Protein AF-A0A3C1UF23-F1 (afdb_monomer_lite)

Foldseek 3Di:
DDWAKWWQDPVRDIDDRDDLVVCQVVFDQQIFMDIPPDPGTDRLVVPPSNVVSYDPDDDDPDPDPPPPVVPVVVVVVVVVVVVVVVVVVVVVVVVVVVVVPPPPPPPPPPDPDDDDDDDDQDDADWDWDWDADPNWIKTKIWGAHSQFWIWIKIAGVVVRAIWIKTWGQDPQQKTKIFTARPPPRDTPDIDIDGPDD

pLDDT: mean 70.77, std 16.02, range [33.28, 90.56]

Sequence (197 aa):
MEEGFYYVDAAGKRQGPFGINQLRGLISPNTLVWTKGMTGWVPAGQIPALAQIFPVATPAPSAVPQKKGANVGLIVALVLAVVVALAAVGYIVYSNHKKQQEPIQETYTESTEEQPVQEDKGYTGQHHLLGNISQYPIAMDIYVDADGNISGQYTYTKHGYSMDIDGTYSSDGHIFIQEREPRQGLVTGVFEGDREG

Secondary structure (DSSP, 8-state):
----EEEE-TTS-EEEEE-HHHHTTT--TTSEEEETT-SS-EEGGG-GGGGGGS------S----------HHHHHHHHHHHHHHHHHHHHHHHHHHHHH------------------------EEEEEEEEETTEEEEEEEEE-TT-EEEEEEEETTTTEEEEEEEEE-TTSEEEEEEE-TTT--EEEEEEEE---

Structure (mmCIF, N/CA/C/O backbone):
data_AF-A0A3C1UF23-F1
#
_entry.id   AF-A0A3C1UF23-F1
#
loop_
_atom_site.group_PDB
_atom_site.id
_atom_site.type_symbol
_atom_site.label_atom_id
_atom_site.label_alt_id
_atom_site.label_comp_id
_atom_site.label_asym_id
_atom_site.label_entity_id
_atom_site.label_seq_id
_atom_site.pdbx_PDB_ins_code
_atom_site.Cartn_x
_atom_site.Cartn_y
_atom_site.Cartn_z
_atom_site.occupancy
_atom_site.B_iso_or_equiv
_atom_site.auth_seq_id
_atom_site.auth_comp_id
_atom_site.auth_asym_id
_atom_site.auth_atom_id
_atom_site.pdbx_PDB_model_num
ATOM 1 N N . MET A 1 1 ? -12.593 12.195 35.059 1.00 45.16 1 MET A N 1
ATOM 2 C CA . MET A 1 1 ? -12.434 11.882 33.624 1.00 45.16 1 MET A CA 1
ATOM 3 C C . MET A 1 1 ? -13.822 11.546 33.125 1.00 45.16 1 MET A C 1
ATOM 5 O O . MET A 1 1 ? -14.402 10.610 33.656 1.00 45.16 1 MET A O 1
ATOM 9 N N . GLU A 1 2 ? -14.410 12.358 32.252 1.00 54.66 2 GLU A N 1
ATOM 10 C CA . GLU A 1 2 ? -15.764 12.094 31.752 1.00 54.66 2 GLU A CA 1
ATOM 11 C C . GLU A 1 2 ? -15.721 10.900 30.789 1.00 54.66 2 GLU A C 1
ATOM 13 O O . GLU A 1 2 ? -15.051 10.943 29.757 1.00 54.66 2 GLU A O 1
ATOM 18 N N . GLU A 1 3 ? -16.375 9.798 31.155 1.00 70.31 3 GLU A N 1
ATOM 19 C CA . GLU A 1 3 ? -16.537 8.637 30.281 1.00 70.31 3 GLU A CA 1
ATOM 20 C C . GLU A 1 3 ? -17.671 8.930 29.292 1.00 70.31 3 GLU A C 1
ATOM 22 O O . GLU A 1 3 ? -18.842 8.967 29.664 1.00 70.31 3 GLU A O 1
ATOM 27 N N . GLY A 1 4 ? -17.320 9.210 28.036 1.00 85.25 4 GLY A N 1
ATOM 28 C CA . GLY A 1 4 ? -18.293 9.511 26.989 1.00 85.25 4 GLY A CA 1
ATOM 29 C C . GLY A 1 4 ? -18.605 8.317 26.088 1.00 85.25 4 GLY A C 1
ATOM 30 O O . GLY A 1 4 ? -17.817 7.383 25.934 1.00 85.25 4 GLY A O 1
ATOM 31 N N . PHE A 1 5 ? -19.777 8.379 25.470 1.00 86.81 5 PHE A N 1
ATOM 32 C CA . PHE A 1 5 ? -20.304 7.377 24.557 1.00 86.81 5 PHE A CA 1
ATOM 33 C C . PHE A 1 5 ? -19.888 7.674 23.116 1.00 86.81 5 PHE A C 1
ATOM 35 O O . PHE A 1 5 ? -19.879 8.820 22.670 1.00 86.81 5 PHE A O 1
ATOM 42 N N . TYR A 1 6 ? -19.602 6.622 22.366 1.00 90.19 6 TYR A N 1
ATOM 43 C CA . TYR A 1 6 ? -19.385 6.665 20.930 1.00 90.19 6 TYR A CA 1
ATOM 44 C C . TYR A 1 6 ? -20.585 6.046 20.228 1.00 90.19 6 TYR A C 1
ATOM 46 O O . TYR A 1 6 ? -21.136 5.073 20.732 1.00 90.19 6 TY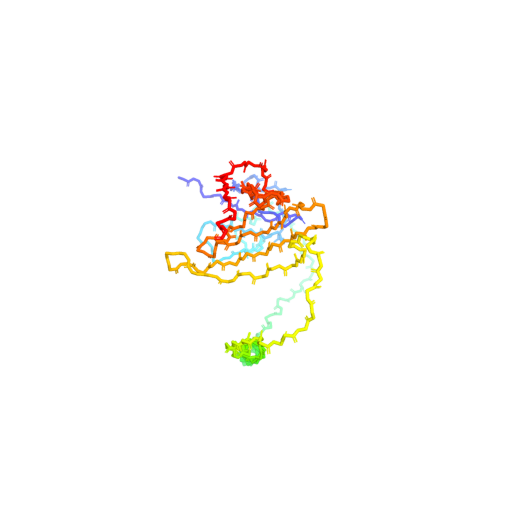R A O 1
ATOM 54 N N . TYR A 1 7 ? -20.961 6.547 19.057 1.00 90.56 7 TYR A N 1
ATOM 55 C CA . TYR A 1 7 ? -22.007 5.952 18.226 1.00 90.56 7 TYR A CA 1
ATOM 56 C C . TYR A 1 7 ? -21.547 5.783 16.779 1.00 90.56 7 TYR A C 1
ATOM 58 O O . TYR A 1 7 ? -20.583 6.418 16.356 1.00 90.56 7 TYR A O 1
ATOM 66 N N . VAL A 1 8 ? -22.220 4.912 16.030 1.00 87.25 8 VAL A N 1
ATOM 67 C CA . VAL A 1 8 ? -22.002 4.743 14.587 1.00 87.25 8 VAL A CA 1
ATOM 68 C C . VAL A 1 8 ? -23.086 5.496 13.820 1.00 87.25 8 VAL A C 1
ATOM 70 O O . VAL A 1 8 ? -24.274 5.264 14.046 1.00 87.25 8 VAL A O 1
ATOM 73 N N . ASP A 1 9 ? -22.683 6.414 12.941 1.00 83.81 9 ASP A N 1
ATOM 74 C CA . ASP A 1 9 ? -23.602 7.172 12.090 1.00 83.81 9 ASP A CA 1
ATOM 75 C C . ASP A 1 9 ? -24.099 6.355 10.881 1.00 83.81 9 ASP A C 1
ATOM 77 O O . ASP A 1 9 ? -23.684 5.218 10.645 1.00 83.81 9 ASP A O 1
ATOM 81 N N . ALA A 1 10 ? -25.005 6.934 10.090 1.00 75.69 10 ALA A N 1
ATOM 82 C CA . ALA A 1 10 ? -25.550 6.282 8.897 1.00 75.69 10 ALA A CA 1
ATOM 83 C C . ALA A 1 10 ? -24.489 5.985 7.815 1.00 75.69 10 ALA A C 1
ATOM 85 O O . ALA A 1 10 ? -24.721 5.140 6.954 1.00 75.69 10 ALA A O 1
ATOM 86 N N . ALA A 1 11 ? -23.328 6.647 7.861 1.00 74.62 11 ALA A N 1
ATOM 87 C CA . ALA A 1 11 ? -22.195 6.394 6.975 1.00 74.62 11 ALA A CA 1
ATOM 88 C C . ALA A 1 11 ? -21.241 5.316 7.528 1.00 74.62 11 ALA A C 1
ATOM 90 O O . ALA A 1 11 ? -20.181 5.076 6.949 1.00 74.62 11 ALA A O 1
ATOM 91 N N . GLY A 1 12 ? -21.589 4.675 8.650 1.00 80.12 12 GLY A N 1
ATOM 92 C CA . GLY A 1 12 ? -20.760 3.661 9.295 1.00 80.12 12 GLY A CA 1
ATOM 93 C C . GLY A 1 12 ? -19.552 4.239 10.035 1.00 80.12 12 GLY A C 1
ATOM 94 O O . GLY A 1 12 ? -18.666 3.483 10.438 1.00 80.12 12 GLY A O 1
ATOM 95 N N . LYS A 1 13 ? -19.481 5.563 10.225 1.00 83.00 13 LYS A N 1
ATOM 96 C CA . LYS A 1 13 ? -18.369 6.207 10.928 1.00 83.00 13 LYS A CA 1
ATOM 97 C C . LYS A 1 13 ? -18.661 6.307 12.416 1.00 83.00 13 LYS A C 1
ATOM 99 O O . LYS A 1 13 ? -19.775 6.597 12.845 1.00 83.00 13 LYS A O 1
ATOM 104 N N . ARG A 1 14 ? -17.616 6.094 13.214 1.00 88.00 14 ARG A N 1
ATOM 105 C CA . ARG A 1 14 ? -17.658 6.257 14.666 1.00 88.00 14 ARG A CA 1
ATOM 106 C C . ARG A 1 14 ? -17.541 7.731 15.043 1.00 88.00 14 ARG A C 1
ATOM 108 O O . ARG A 1 14 ? -16.553 8.374 14.702 1.00 88.00 14 ARG A O 1
ATOM 115 N N . GLN A 1 15 ? -18.492 8.205 15.832 1.00 84.19 15 GLN A N 1
ATOM 116 C CA . GLN A 1 15 ? -18.595 9.568 16.338 1.00 84.19 15 GLN A CA 1
ATOM 117 C C . GLN A 1 15 ? -18.520 9.538 17.873 1.00 84.19 15 GLN A C 1
ATOM 119 O O . GLN A 1 15 ? -19.173 8.703 18.497 1.00 84.19 15 GLN A O 1
ATOM 124 N N . GLY A 1 16 ? -17.728 10.413 18.497 1.00 86.19 16 GLY A N 1
ATOM 125 C CA . GLY A 1 16 ? -17.603 10.508 19.960 1.00 86.19 16 GLY A CA 1
ATOM 126 C C . GLY A 1 16 ? -16.188 10.840 20.439 1.00 86.19 16 GLY A C 1
ATOM 127 O O . GLY A 1 16 ? -15.286 10.972 19.609 1.00 86.19 16 GLY A O 1
ATOM 128 N N . PRO A 1 17 ? -15.971 10.948 21.763 1.00 88.62 17 PRO A N 1
ATOM 129 C CA . PRO A 1 17 ? -16.919 10.657 22.845 1.00 88.62 17 PRO A CA 1
ATOM 130 C C . PRO A 1 17 ? -17.920 11.797 23.100 1.00 88.62 17 PRO A C 1
ATOM 132 O O . PRO A 1 17 ? -17.540 12.962 23.149 1.00 88.62 17 PRO A O 1
ATOM 135 N N . PHE A 1 18 ? -19.191 11.453 23.315 1.00 84.81 18 PHE A N 1
ATOM 136 C CA . PHE A 1 18 ? -20.268 12.385 23.659 1.00 84.81 18 PHE A CA 1
ATOM 137 C C . PHE A 1 18 ? -20.875 12.067 25.025 1.00 84.81 18 PHE A C 1
ATOM 139 O O . PHE A 1 18 ? -20.998 10.906 25.422 1.00 84.81 18 PHE A O 1
ATOM 146 N N . GLY A 1 19 ? -21.318 13.102 25.732 1.00 87.19 19 GLY A N 1
ATOM 147 C CA . GLY A 1 19 ? -22.147 12.938 26.923 1.00 87.19 19 GLY A CA 1
ATOM 148 C C . GLY A 1 19 ? -23.567 12.478 26.572 1.00 87.19 19 GLY A C 1
ATOM 149 O O . GLY A 1 19 ? -24.067 12.733 25.477 1.00 87.19 19 GLY A O 1
ATOM 150 N N . ILE A 1 20 ? -24.267 11.865 27.532 1.00 84.94 20 ILE A N 1
ATOM 151 C CA . ILE A 1 20 ? -25.648 11.371 27.352 1.00 84.94 20 ILE A CA 1
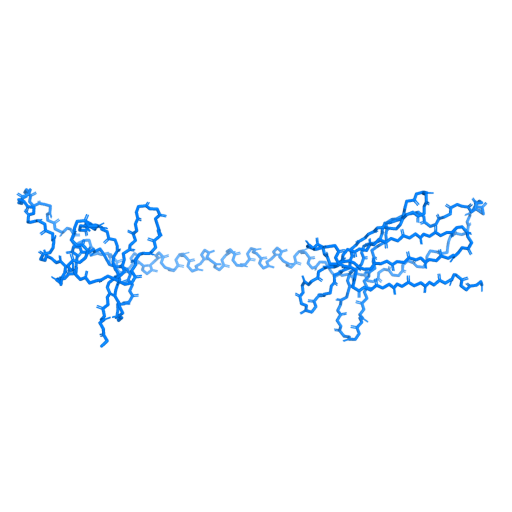ATOM 152 C C . ILE A 1 20 ? -26.581 12.470 26.815 1.00 84.94 20 ILE A C 1
ATOM 154 O O . ILE A 1 20 ? -27.370 12.230 25.905 1.00 84.94 20 ILE A O 1
ATOM 158 N N . ASN A 1 21 ? -26.461 13.698 27.329 1.00 83.00 21 ASN A N 1
ATOM 159 C CA . ASN A 1 21 ? -27.285 14.824 26.883 1.00 83.00 21 ASN A CA 1
ATOM 160 C C . ASN A 1 21 ? -26.999 15.249 25.436 1.00 83.00 21 ASN A C 1
ATOM 162 O O . ASN A 1 21 ? -27.922 15.668 24.745 1.00 83.00 21 ASN A O 1
ATOM 166 N N . GLN A 1 22 ? -25.754 15.115 24.970 1.00 85.75 22 GLN A N 1
ATOM 167 C CA . GLN A 1 22 ? -25.366 15.451 23.596 1.00 85.75 22 GLN A CA 1
ATOM 168 C C . GLN A 1 22 ? -25.884 14.416 22.594 1.00 85.75 22 GLN A C 1
ATOM 170 O O . GLN A 1 22 ? -26.146 14.757 21.449 1.00 85.75 22 GLN A O 1
ATOM 175 N N . LEU A 1 23 ? -26.076 13.167 23.025 1.00 85.69 23 LEU A N 1
ATOM 176 C CA . LEU A 1 23 ? -26.645 12.109 22.190 1.00 85.69 23 LEU A CA 1
ATOM 177 C C . LEU A 1 23 ? -28.152 12.275 21.936 1.00 85.69 23 LEU A C 1
ATOM 179 O O . LEU A 1 23 ? -28.692 11.652 21.019 1.00 85.69 23 LEU A O 1
ATOM 183 N N . ARG A 1 24 ? -28.850 13.110 22.715 1.00 84.50 24 ARG A N 1
ATOM 184 C CA . ARG A 1 24 ? -30.287 13.347 22.545 1.00 84.50 24 ARG A CA 1
ATOM 185 C C . ARG A 1 24 ? -30.565 13.925 21.153 1.00 84.50 24 ARG A C 1
ATOM 187 O O . ARG A 1 24 ? -30.119 15.018 20.830 1.00 84.50 24 ARG A O 1
ATOM 194 N N . GLY A 1 25 ? -31.320 13.190 20.338 1.00 81.25 25 GLY A N 1
ATOM 195 C CA . GLY A 1 25 ? -31.659 13.585 18.966 1.00 81.25 25 GLY A CA 1
ATOM 196 C C . GLY A 1 25 ? -30.597 13.259 17.906 1.00 81.25 25 GLY A C 1
ATOM 197 O O . GLY A 1 25 ? -30.900 13.378 16.724 1.00 81.25 25 GLY A O 1
ATOM 198 N N . LEU A 1 26 ? -29.397 12.804 18.293 1.00 81.88 26 LEU A N 1
ATOM 199 C CA . LEU A 1 26 ? -28.360 12.340 17.355 1.00 81.88 26 LEU A CA 1
ATOM 200 C C . LEU A 1 26 ? -28.448 10.838 17.070 1.00 81.88 26 LEU A C 1
ATOM 202 O O . LEU A 1 26 ? -28.039 10.382 16.005 1.00 81.88 26 LEU A O 1
ATOM 206 N N . ILE A 1 27 ? -28.963 10.066 18.027 1.00 85.56 27 ILE A N 1
ATOM 207 C CA . ILE A 1 27 ? -29.037 8.606 17.945 1.00 85.56 27 ILE A CA 1
ATOM 208 C C . ILE A 1 27 ? -30.473 8.109 18.120 1.00 85.56 27 ILE A C 1
ATOM 210 O O . ILE A 1 27 ? -31.309 8.765 18.740 1.00 85.56 27 ILE A O 1
ATOM 214 N N . SER A 1 28 ? -30.747 6.919 17.589 1.00 84.12 28 SER A N 1
ATOM 215 C CA . SER A 1 28 ? -32.009 6.189 17.744 1.00 84.12 28 SER A CA 1
ATOM 216 C C . SER A 1 28 ? -31.806 4.943 18.622 1.00 84.12 28 SER A C 1
ATOM 218 O O . SER A 1 28 ? -30.662 4.519 18.801 1.00 84.12 28 SER A O 1
ATOM 220 N N . PRO A 1 29 ? -32.872 4.286 19.123 1.00 81.50 29 PRO A N 1
ATOM 221 C CA . PRO A 1 29 ? -32.743 3.049 19.904 1.00 81.50 29 PRO A CA 1
ATOM 222 C C . PRO A 1 29 ? -31.982 1.923 19.181 1.00 81.50 29 PRO A C 1
ATOM 224 O O . PRO A 1 29 ? -31.389 1.061 19.829 1.00 81.50 29 PRO A O 1
ATOM 227 N N . ASN A 1 30 ? -31.968 1.949 17.846 1.00 84.62 30 ASN A N 1
ATOM 228 C CA . ASN A 1 30 ? -31.292 0.958 17.009 1.00 84.62 30 ASN A CA 1
ATOM 229 C C . ASN A 1 30 ? -29.846 1.346 16.662 1.00 84.62 30 ASN A C 1
ATOM 231 O O . ASN A 1 30 ? -29.115 0.537 16.097 1.00 84.62 30 ASN A O 1
ATOM 235 N N . THR A 1 31 ? -29.422 2.572 16.976 1.00 84.56 31 THR A N 1
ATOM 236 C CA . THR A 1 31 ? -28.068 3.049 16.693 1.00 84.56 31 THR A CA 1
ATOM 237 C C . THR A 1 31 ? -27.066 2.320 17.582 1.00 84.56 31 THR A C 1
ATOM 239 O O . THR A 1 31 ? -27.250 2.236 18.795 1.00 84.56 31 THR A O 1
ATOM 242 N N . LEU A 1 32 ? -25.998 1.797 16.983 1.00 86.19 32 LEU A N 1
ATOM 243 C CA . LEU A 1 32 ? -24.927 1.127 17.712 1.00 86.19 32 LEU A CA 1
ATOM 244 C C . LEU A 1 32 ? -24.122 2.141 18.521 1.00 86.19 32 LEU A C 1
ATOM 246 O O . LEU A 1 32 ? -23.601 3.110 17.968 1.00 86.19 32 LEU A O 1
ATOM 250 N N . VAL A 1 33 ? -24.010 1.888 19.821 1.00 87.25 33 VAL A N 1
ATOM 251 C CA . VAL A 1 33 ? -23.295 2.719 20.785 1.00 87.25 33 VAL A CA 1
ATOM 252 C C . VAL A 1 33 ? -22.285 1.873 21.555 1.00 87.25 33 VAL A C 1
ATOM 254 O O . VAL A 1 33 ? -22.496 0.689 21.813 1.00 87.25 33 VAL A O 1
ATOM 257 N N . TRP A 1 34 ? -21.164 2.481 21.917 1.00 90.44 34 TRP A N 1
ATOM 258 C CA . TRP A 1 34 ? -20.121 1.870 22.728 1.00 90.44 34 TRP A CA 1
ATOM 259 C C . TRP A 1 34 ? -19.598 2.881 23.743 1.00 90.44 34 TRP A C 1
ATOM 261 O O . TRP A 1 34 ? -19.475 4.067 23.447 1.00 90.44 34 TRP A O 1
ATOM 271 N N . THR A 1 35 ? -19.256 2.415 24.937 1.00 85.88 35 THR A N 1
ATOM 272 C CA . THR A 1 35 ? -18.509 3.203 25.919 1.00 85.88 35 THR A CA 1
ATOM 273 C C . THR A 1 35 ? -17.345 2.385 26.458 1.00 85.88 35 THR A C 1
ATOM 275 O O . THR A 1 35 ? -17.312 1.156 26.336 1.00 85.88 35 THR A O 1
ATOM 278 N N . LYS A 1 36 ? -16.374 3.073 27.053 1.00 79.50 36 LYS A N 1
ATOM 279 C CA . LYS A 1 36 ? -15.201 2.447 27.655 1.00 79.50 36 LYS A CA 1
ATOM 280 C C . LYS A 1 36 ? -15.649 1.405 28.691 1.00 79.50 36 LYS A C 1
ATOM 282 O O . LYS A 1 36 ? -16.443 1.705 29.571 1.00 79.50 36 LYS A O 1
ATOM 287 N N . GLY A 1 37 ? -15.156 0.173 28.559 1.00 78.00 37 GLY A N 1
ATOM 288 C CA . GLY A 1 37 ? -15.525 -0.952 29.431 1.00 78.00 37 GLY A CA 1
ATOM 289 C C . GLY A 1 37 ? -16.585 -1.901 28.857 1.00 78.00 37 GLY A C 1
ATOM 290 O O . GLY A 1 37 ? -16.798 -2.970 29.423 1.00 78.00 37 GLY A O 1
ATOM 291 N N . MET A 1 38 ? -17.206 -1.578 27.717 1.00 80.88 38 MET A N 1
ATOM 292 C CA . MET A 1 38 ? -18.065 -2.522 26.993 1.00 80.88 38 MET A CA 1
ATOM 293 C C . MET A 1 38 ? -17.252 -3.481 26.116 1.00 80.88 38 MET A C 1
ATOM 295 O O . MET A 1 38 ? -16.283 -3.082 25.467 1.00 80.88 38 MET A O 1
ATOM 299 N N . THR A 1 39 ? -17.698 -4.737 26.038 1.00 78.38 39 THR A N 1
ATOM 300 C CA . THR A 1 39 ? -17.089 -5.799 25.215 1.00 78.38 39 THR A CA 1
ATOM 301 C C . THR A 1 39 ? -17.305 -5.610 23.711 1.00 78.38 39 THR A C 1
ATOM 303 O O . THR A 1 39 ? -16.577 -6.194 22.913 1.00 78.38 39 THR A O 1
ATOM 306 N N . GLY A 1 40 ? -18.278 -4.789 23.308 1.00 82.12 40 GLY A N 1
ATOM 307 C CA . GLY A 1 40 ? -18.592 -4.511 21.909 1.00 82.12 40 GLY A CA 1
ATOM 308 C C . GLY A 1 40 ? -19.686 -3.457 21.750 1.00 82.12 40 GLY A C 1
ATOM 309 O O . GLY A 1 40 ? -20.202 -2.933 22.737 1.00 82.12 40 GLY A O 1
ATOM 310 N N . TRP A 1 41 ? -20.015 -3.130 20.500 1.00 84.56 41 TRP A N 1
ATOM 311 C CA . TRP A 1 41 ? -21.082 -2.190 20.155 1.00 84.56 41 TRP A CA 1
ATOM 312 C C . TRP A 1 41 ? -22.450 -2.786 20.467 1.00 84.56 41 TRP A C 1
ATOM 314 O O . TRP A 1 41 ? -22.762 -3.894 20.034 1.00 84.56 41 TRP A O 1
ATOM 324 N N . VAL A 1 42 ? -23.274 -2.035 21.185 1.00 84.50 42 VAL A N 1
ATOM 325 C CA . VAL A 1 42 ? -24.610 -2.459 21.606 1.00 84.50 42 VAL A CA 1
ATOM 326 C C . VAL A 1 42 ? -25.627 -1.424 21.119 1.00 84.50 42 VAL A C 1
ATOM 328 O O . VAL A 1 42 ? -25.331 -0.228 21.148 1.00 84.50 42 VAL A O 1
ATOM 331 N N . PRO A 1 43 ? -26.824 -1.826 20.656 1.00 86.25 43 PRO A N 1
ATOM 332 C CA . PRO A 1 43 ? -27.874 -0.873 20.311 1.00 86.25 43 PRO A CA 1
ATOM 333 C C . PRO A 1 43 ? -28.212 0.040 21.493 1.00 86.25 43 PRO A C 1
ATOM 335 O O . PRO A 1 43 ? -28.379 -0.428 22.620 1.00 86.25 43 PRO A O 1
ATOM 338 N N . ALA A 1 44 ? -28.350 1.338 21.243 1.00 84.50 44 ALA A N 1
ATOM 339 C CA . ALA A 1 44 ? -28.532 2.335 22.292 1.00 84.50 44 ALA A CA 1
ATOM 340 C C . ALA A 1 44 ? -29.776 2.087 23.163 1.00 84.50 44 ALA A C 1
ATOM 342 O O . ALA A 1 44 ? -29.757 2.371 24.358 1.00 84.50 44 ALA A O 1
ATOM 343 N N . GLY A 1 45 ? -30.831 1.494 22.596 1.00 81.94 45 GLY A N 1
ATOM 344 C CA . GLY A 1 45 ? -32.042 1.103 23.321 1.00 81.94 45 GLY A CA 1
ATOM 345 C C . GLY A 1 45 ? -31.843 -0.045 24.319 1.00 81.94 45 GLY A C 1
ATOM 346 O O . GLY A 1 45 ? -32.688 -0.244 25.184 1.00 81.94 45 GLY A O 1
ATOM 347 N N . GLN A 1 46 ? -30.734 -0.788 24.235 1.00 81.62 46 GLN A N 1
ATOM 348 C CA . GLN A 1 46 ? -30.376 -1.836 25.199 1.00 81.62 46 GLN A CA 1
ATOM 349 C C . GLN A 1 46 ? -29.503 -1.309 26.348 1.00 81.62 46 GLN A C 1
ATOM 351 O O . GLN A 1 46 ? -29.224 -2.054 27.284 1.00 8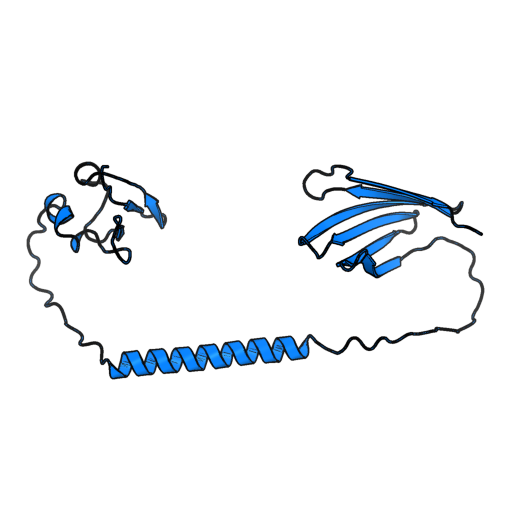1.62 46 GLN A O 1
ATOM 356 N N . ILE A 1 47 ? -29.072 -0.041 26.301 1.00 82.88 47 ILE A N 1
ATOM 357 C CA . ILE A 1 47 ? -28.252 0.592 27.338 1.00 82.88 47 ILE A CA 1
ATOM 358 C C . ILE A 1 47 ? -29.182 1.359 28.292 1.00 82.88 47 ILE A C 1
ATOM 360 O O . ILE A 1 47 ? -29.697 2.415 27.913 1.00 82.88 47 ILE A O 1
ATOM 364 N N . PRO A 1 48 ? -29.371 0.911 29.552 1.00 78.12 48 PRO A N 1
ATOM 365 C CA . PRO A 1 48 ? -30.300 1.559 30.483 1.00 78.12 48 PRO A CA 1
ATOM 366 C C . PRO A 1 48 ? -30.001 3.048 30.716 1.00 78.12 48 PRO A C 1
ATOM 368 O O . PRO A 1 48 ? -30.920 3.850 30.851 1.00 78.12 48 PRO A O 1
ATOM 371 N N . ALA A 1 49 ? -28.722 3.442 30.683 1.00 79.25 49 ALA A N 1
ATOM 372 C CA . ALA A 1 49 ? -28.288 4.833 30.847 1.00 79.25 49 ALA A CA 1
ATOM 373 C C . ALA A 1 49 ? -28.774 5.781 29.728 1.00 79.25 49 ALA A C 1
ATOM 375 O O . ALA A 1 49 ? -28.875 6.990 29.949 1.00 79.25 49 ALA A O 1
ATOM 376 N N . LEU A 1 50 ? -29.089 5.245 28.542 1.00 82.06 50 LEU A N 1
ATOM 377 C CA . LEU A 1 50 ? -29.584 5.999 27.384 1.00 82.06 50 LEU A CA 1
ATOM 378 C C . LEU A 1 50 ? -31.107 5.911 27.230 1.00 82.06 50 LEU A C 1
ATOM 380 O O . LEU A 1 50 ? -31.684 6.674 26.464 1.00 82.06 50 LEU A O 1
ATOM 384 N N . ALA A 1 51 ? -31.791 5.051 27.990 1.00 79.00 51 ALA A N 1
ATOM 385 C CA . ALA A 1 51 ? -33.248 4.928 27.922 1.00 79.00 51 ALA A CA 1
ATOM 386 C C . ALA A 1 51 ? -33.965 6.275 28.152 1.00 79.00 51 ALA A C 1
ATOM 388 O O . ALA A 1 51 ? -34.973 6.558 27.515 1.00 79.00 51 ALA A O 1
ATOM 389 N N . GLN A 1 52 ? -33.393 7.139 28.999 1.00 80.19 52 GLN A N 1
ATOM 390 C CA . GLN A 1 52 ? -33.924 8.466 29.333 1.00 80.19 52 GLN A CA 1
ATOM 391 C C . GLN A 1 52 ? -33.880 9.498 28.191 1.00 80.19 52 GLN A C 1
ATOM 393 O O . GLN A 1 52 ? -34.551 10.524 28.279 1.00 80.19 52 GLN A O 1
ATOM 398 N N . ILE A 1 53 ? -33.064 9.278 27.152 1.00 81.12 53 ILE A N 1
ATOM 399 C CA . ILE A 1 53 ? -32.957 10.207 26.013 1.00 81.12 53 ILE A CA 1
ATOM 400 C C . ILE A 1 53 ? -33.818 9.786 24.821 1.00 81.12 53 ILE A C 1
ATOM 402 O O . ILE A 1 53 ? -33.942 10.559 23.870 1.00 81.12 53 ILE A O 1
ATOM 406 N N . PHE A 1 54 ? -34.423 8.596 24.870 1.00 81.62 54 PHE A N 1
ATOM 407 C CA . PHE A 1 54 ? -35.358 8.137 23.853 1.00 81.62 54 PHE A CA 1
ATOM 408 C C . PHE A 1 54 ? -36.793 8.496 24.250 1.00 81.62 54 PHE A C 1
ATOM 410 O O . PHE A 1 54 ? -37.184 8.270 25.396 1.00 81.62 54 PHE A O 1
ATOM 417 N N . PRO A 1 55 ? -37.605 9.043 23.327 1.00 66.75 55 PRO A N 1
ATOM 418 C CA . PRO A 1 55 ? -39.027 9.209 23.582 1.00 66.75 55 PRO A CA 1
ATOM 419 C C . PRO A 1 55 ? -39.655 7.831 23.822 1.00 66.75 55 PRO A C 1
ATOM 421 O O . PRO A 1 55 ? -39.367 6.878 23.095 1.00 66.75 55 PRO A O 1
ATOM 424 N N . VAL A 1 56 ? -40.510 7.720 24.843 1.00 57.59 56 VAL A N 1
ATOM 425 C CA . VAL A 1 56 ? -41.289 6.503 25.103 1.00 57.59 56 VAL A CA 1
ATOM 426 C C . VAL A 1 56 ? -42.174 6.258 23.885 1.00 57.59 56 VAL A C 1
ATOM 428 O O . VAL A 1 56 ? -43.161 6.962 23.674 1.00 57.59 56 VAL A O 1
ATOM 431 N N . ALA A 1 57 ? -41.806 5.280 23.060 1.00 49.91 57 ALA A N 1
ATOM 432 C CA . ALA A 1 57 ? -42.691 4.793 22.020 1.00 49.91 57 ALA A CA 1
ATOM 433 C C . ALA A 1 57 ? -43.932 4.216 22.710 1.00 49.91 57 ALA A C 1
ATOM 435 O O . ALA A 1 57 ? -43.829 3.338 23.569 1.00 49.91 57 ALA A O 1
ATOM 436 N N . THR A 1 58 ? -45.105 4.738 22.361 1.00 43.16 58 THR A N 1
ATOM 437 C CA . THR A 1 58 ? -46.391 4.149 22.734 1.00 43.16 58 THR A CA 1
ATOM 438 C C . THR A 1 58 ? -46.351 2.668 22.336 1.00 43.16 58 THR A C 1
ATOM 440 O O . THR A 1 58 ? -45.953 2.375 21.205 1.00 43.16 58 THR A O 1
ATOM 443 N N . PRO A 1 59 ? -46.672 1.720 23.233 1.00 41.47 59 PRO A N 1
ATOM 444 C CA . PRO A 1 59 ? -46.485 0.307 22.943 1.00 41.47 59 PRO A CA 1
ATOM 445 C C . PRO A 1 59 ? -47.384 -0.107 21.774 1.00 41.47 59 PRO A C 1
ATOM 447 O O . PRO A 1 59 ? -48.604 -0.174 21.907 1.00 41.47 59 PRO A O 1
ATOM 450 N N . ALA A 1 60 ? -46.777 -0.407 20.626 1.00 41.56 60 ALA A N 1
ATOM 451 C CA . ALA A 1 60 ? -47.401 -1.283 19.648 1.00 41.56 60 ALA A CA 1
ATOM 452 C C . ALA A 1 60 ? -47.542 -2.679 20.291 1.00 41.56 60 ALA A C 1
ATOM 454 O O . ALA A 1 60 ? -46.639 -3.097 21.027 1.00 41.56 60 ALA A O 1
ATOM 455 N N . PRO A 1 61 ? -48.662 -3.390 20.073 1.00 41.12 61 PRO A N 1
ATOM 456 C CA . PRO A 1 61 ? -48.926 -4.659 20.731 1.00 41.12 61 PRO A CA 1
ATOM 457 C C . PRO A 1 61 ? -47.792 -5.664 20.496 1.00 41.12 61 PRO A C 1
ATOM 459 O O . PRO A 1 61 ? -47.348 -5.902 19.376 1.00 41.12 61 PRO A O 1
ATOM 462 N N . SER A 1 62 ? -47.338 -6.209 21.622 1.00 43.38 62 SER A N 1
ATOM 463 C CA . SER A 1 62 ? -46.385 -7.288 21.855 1.00 43.38 62 SER A CA 1
ATOM 464 C C . SER A 1 62 ? -45.967 -8.120 20.635 1.00 43.38 62 SER A C 1
ATOM 466 O O . SER A 1 62 ? -46.592 -9.127 20.310 1.00 43.38 62 SER A O 1
ATOM 468 N N . ALA A 1 63 ? -44.790 -7.825 20.082 1.00 43.50 63 ALA A N 1
ATOM 469 C CA . ALA A 1 63 ? -43.927 -8.895 19.601 1.00 43.50 63 ALA A CA 1
ATOM 470 C C . ALA A 1 63 ? -43.212 -9.466 20.832 1.00 43.50 63 ALA A C 1
ATOM 472 O O . ALA A 1 63 ? -42.234 -8.906 21.325 1.00 43.50 63 ALA A O 1
ATOM 473 N N . VAL A 1 64 ? -43.769 -10.547 21.379 1.00 48.81 64 VAL A N 1
ATOM 474 C CA . VAL A 1 64 ? -43.095 -11.432 22.339 1.00 48.81 64 VAL A CA 1
ATOM 475 C C . VAL A 1 64 ? -41.629 -11.589 21.920 1.00 48.81 64 VAL A C 1
ATOM 477 O O . VAL A 1 64 ? -41.384 -11.906 20.751 1.00 48.81 64 VAL A O 1
ATOM 480 N N . PRO A 1 65 ? -40.645 -11.405 22.821 1.00 47.34 65 PRO A N 1
ATOM 481 C CA . PRO A 1 65 ? -39.284 -11.778 22.505 1.00 47.34 65 PRO A CA 1
ATOM 482 C C . PRO A 1 65 ? -39.312 -13.288 22.319 1.00 47.34 65 PRO A C 1
ATOM 484 O O . PRO A 1 65 ? -39.419 -14.055 23.278 1.00 47.34 65 PRO A O 1
ATOM 487 N N . GLN A 1 66 ? -39.252 -13.729 21.066 1.00 39.44 66 GLN A N 1
ATOM 488 C CA . GLN A 1 66 ? -38.889 -15.095 20.775 1.00 39.44 66 GLN A CA 1
ATOM 489 C C . GLN A 1 66 ? -37.455 -15.231 21.270 1.00 39.44 66 GLN A C 1
ATOM 491 O O . GLN A 1 66 ? -36.490 -14.932 20.569 1.00 39.44 66 GLN A O 1
ATOM 496 N N . LYS A 1 67 ? -37.323 -15.683 22.520 1.00 47.03 67 LYS A N 1
ATOM 497 C CA . LYS A 1 67 ? -36.189 -16.477 22.960 1.00 47.03 67 LYS A CA 1
ATOM 498 C C . LYS A 1 67 ? -36.152 -17.663 22.000 1.00 47.03 67 LYS A C 1
ATOM 500 O O . LYS A 1 67 ? -36.685 -18.732 22.276 1.00 47.03 67 LYS A O 1
ATOM 505 N N . LYS A 1 68 ? -35.535 -17.473 20.834 1.00 38.53 68 LYS A N 1
ATOM 506 C CA . LYS A 1 68 ? -34.962 -18.585 20.106 1.00 38.53 68 LYS A CA 1
ATOM 507 C C . LYS A 1 68 ? -33.806 -18.986 20.996 1.00 38.53 68 LYS A C 1
ATOM 509 O O . LYS A 1 68 ? -32.753 -18.356 20.975 1.00 38.53 68 LYS A O 1
ATOM 514 N N . GLY A 1 69 ? -34.072 -19.953 21.877 1.00 46.00 69 GLY A N 1
ATOM 515 C CA . GLY A 1 69 ? -33.029 -20.790 22.434 1.00 46.00 69 GLY A CA 1
ATOM 516 C C . GLY A 1 69 ? -32.270 -21.285 21.222 1.00 46.00 69 GLY A C 1
ATOM 517 O O . GLY A 1 69 ? -32.742 -22.153 20.493 1.00 46.00 69 GLY A O 1
ATOM 518 N N . ALA A 1 70 ? -31.194 -20.579 20.898 1.00 47.03 70 ALA A N 1
ATOM 519 C CA . ALA A 1 70 ? -30.364 -20.921 19.781 1.00 47.03 70 ALA A CA 1
ATOM 520 C C . ALA A 1 70 ? -29.752 -22.238 20.211 1.00 47.03 70 ALA A C 1
ATOM 522 O O . ALA A 1 70 ? -28.973 -22.270 21.160 1.00 47.03 70 ALA A O 1
ATOM 523 N N . ASN A 1 71 ? -30.265 -23.314 19.613 1.00 47.91 71 ASN A N 1
ATOM 524 C CA . ASN A 1 71 ? -29.850 -24.683 19.836 1.00 47.91 71 ASN A CA 1
ATOM 525 C C . ASN A 1 71 ? -28.331 -24.660 19.990 1.00 47.91 71 ASN A C 1
ATOM 527 O O . ASN A 1 71 ? -27.624 -24.444 19.007 1.00 47.91 71 ASN A O 1
ATOM 531 N N . VAL A 1 72 ? -27.826 -24.798 21.218 1.00 52.03 72 VAL A N 1
ATOM 532 C CA . VAL A 1 72 ? -26.381 -24.713 21.467 1.00 52.03 72 VAL A CA 1
ATOM 533 C C . VAL A 1 72 ? -25.682 -25.786 20.625 1.00 52.03 72 VAL A C 1
ATOM 535 O O . VAL A 1 72 ? -24.619 -25.532 20.077 1.00 52.03 72 VAL A O 1
ATOM 538 N N . GLY A 1 73 ? -26.361 -26.912 20.362 1.00 50.88 73 GLY A N 1
ATOM 539 C CA . GLY A 1 73 ? -25.946 -27.914 19.377 1.00 50.88 73 GLY A CA 1
ATOM 540 C C . GLY A 1 73 ? -25.902 -27.434 17.916 1.00 50.88 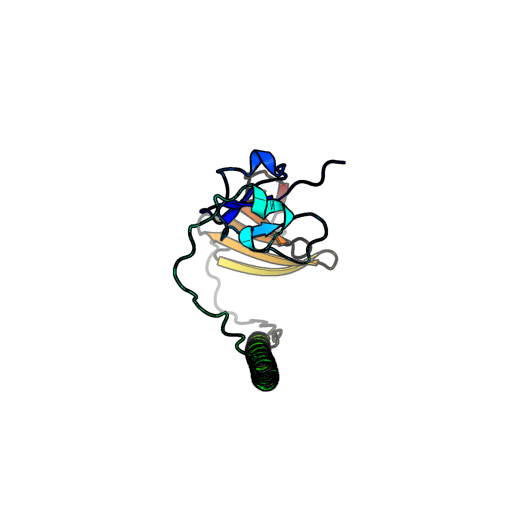73 GLY A C 1
ATOM 541 O O . GLY A 1 73 ? -25.001 -27.838 17.195 1.00 50.88 73 GLY A O 1
ATOM 542 N N . LEU A 1 74 ? -26.798 -26.544 17.467 1.00 53.72 74 LEU A N 1
ATOM 543 C CA . LEU A 1 74 ? -26.733 -25.937 16.126 1.00 53.72 74 LEU A CA 1
ATOM 544 C C . LEU A 1 74 ? -25.607 -24.902 16.040 1.00 53.72 74 LEU A C 1
ATOM 546 O O . LEU A 1 74 ? -24.910 -24.868 15.037 1.00 53.72 74 LEU A O 1
ATOM 550 N N . ILE A 1 75 ? -25.397 -24.080 17.077 1.00 56.66 75 ILE A N 1
ATOM 551 C CA . ILE A 1 75 ? -24.276 -23.126 17.091 1.00 56.66 75 ILE A CA 1
ATOM 552 C C . ILE A 1 75 ? -22.948 -23.889 17.097 1.00 56.66 75 ILE A C 1
ATOM 554 O O . ILE A 1 75 ? -22.074 -23.569 16.302 1.00 56.66 75 ILE A O 1
ATOM 558 N N . VAL A 1 76 ? -22.806 -24.934 17.920 1.00 60.84 76 VAL A N 1
ATOM 559 C CA . VAL A 1 76 ? -21.604 -25.783 17.940 1.00 60.84 76 VAL A CA 1
ATOM 560 C C . VAL A 1 76 ? -21.416 -26.508 16.603 1.00 60.84 76 VAL A C 1
ATOM 562 O O . VAL A 1 76 ? -20.302 -26.528 16.093 1.00 60.84 76 VAL A O 1
ATOM 565 N N . ALA A 1 77 ? -22.479 -27.028 15.981 1.00 63.69 77 ALA A N 1
ATOM 566 C CA . ALA A 1 77 ? -22.390 -27.650 14.658 1.00 63.69 77 ALA A CA 1
ATOM 567 C C . ALA A 1 77 ? -22.011 -26.647 13.554 1.00 63.69 77 ALA A C 1
ATOM 569 O O . ALA A 1 77 ? -21.210 -26.981 12.687 1.00 63.69 77 ALA A O 1
ATOM 570 N N . LEU A 1 78 ? -22.527 -25.414 13.597 1.00 70.88 78 LEU A N 1
ATOM 571 C CA . LEU A 1 78 ? -22.161 -24.354 12.653 1.00 70.88 78 LEU A CA 1
ATOM 572 C C . LEU A 1 78 ? -20.727 -23.870 12.878 1.00 70.88 78 LEU A C 1
ATOM 574 O O . LEU A 1 78 ? -20.008 -23.668 11.908 1.00 70.88 78 LEU A O 1
ATOM 578 N N . VAL A 1 79 ? -20.275 -23.744 14.128 1.00 73.06 79 VAL A N 1
ATOM 579 C CA . VAL A 1 79 ? -18.880 -23.408 14.446 1.00 73.06 79 VAL A CA 1
ATOM 580 C C . VAL A 1 79 ? -17.944 -24.522 13.981 1.00 73.06 79 VAL A C 1
ATOM 582 O O . VAL A 1 79 ? -16.952 -24.229 13.325 1.00 73.06 79 VAL A O 1
ATOM 585 N N . LEU A 1 80 ? -18.275 -25.794 14.226 1.00 74.69 80 LEU A N 1
ATOM 586 C CA . LEU A 1 80 ? -17.498 -26.927 13.715 1.00 74.69 80 LEU A CA 1
ATOM 587 C C . LEU A 1 80 ? -17.492 -26.968 12.181 1.00 74.69 80 LEU A C 1
ATOM 589 O O . LEU A 1 80 ? -16.433 -27.155 11.590 1.00 74.69 80 LEU A O 1
ATOM 593 N N . ALA A 1 81 ? -18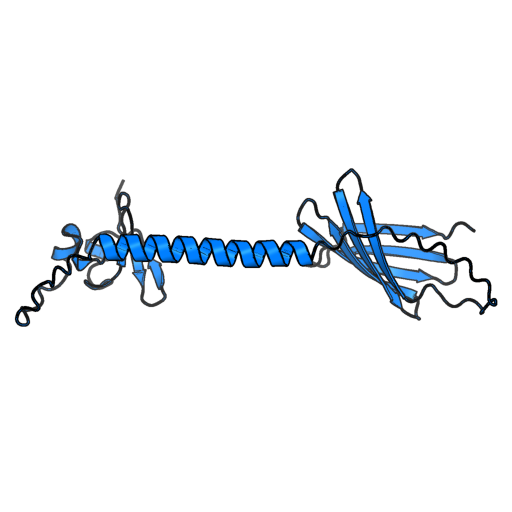.629 -26.725 11.525 1.00 75.25 81 ALA A N 1
ATOM 594 C CA . ALA A 1 81 ? -18.708 -26.661 10.066 1.00 75.25 81 ALA A CA 1
ATOM 595 C C . ALA A 1 81 ? -17.879 -25.500 9.491 1.00 75.25 81 ALA A C 1
ATOM 597 O O . ALA A 1 81 ? -17.194 -25.680 8.488 1.00 75.25 81 ALA A O 1
ATOM 598 N N . VAL A 1 82 ? -17.881 -24.334 10.145 1.00 82.56 82 VAL A N 1
ATOM 599 C CA . VAL A 1 82 ? -17.052 -23.183 9.760 1.00 82.56 82 VAL A CA 1
ATOM 600 C C . VAL A 1 82 ? -15.571 -23.480 9.986 1.00 82.56 82 VAL A C 1
ATOM 602 O O . VAL A 1 82 ? -14.768 -23.176 9.114 1.00 82.56 82 VAL A O 1
ATOM 605 N N . VAL A 1 83 ? -15.188 -24.132 11.087 1.00 82.69 83 VAL A N 1
ATOM 606 C CA . VAL A 1 83 ? -13.794 -24.545 11.329 1.00 82.69 83 VAL A CA 1
ATOM 607 C C . VAL A 1 83 ? -13.326 -25.547 10.271 1.00 82.69 83 VAL A C 1
ATOM 609 O O . VAL A 1 83 ? -12.229 -25.396 9.742 1.00 82.69 83 VAL A O 1
ATOM 612 N N . VAL A 1 84 ? -14.162 -26.521 9.896 1.00 87.06 84 VAL A N 1
ATOM 613 C CA . VAL A 1 84 ? -13.854 -27.475 8.816 1.00 87.06 84 VAL A CA 1
ATOM 614 C C . VAL A 1 84 ? -13.766 -26.770 7.461 1.00 87.06 84 VAL A C 1
ATOM 616 O O . VAL A 1 84 ? -12.845 -27.044 6.696 1.00 87.06 84 VAL A O 1
ATOM 619 N N . ALA A 1 85 ? -14.661 -25.823 7.171 1.00 80.56 85 ALA A N 1
ATOM 620 C CA . ALA A 1 85 ? -14.617 -25.042 5.938 1.00 80.56 85 ALA A CA 1
ATOM 621 C C . ALA A 1 85 ? -13.365 -24.152 5.870 1.00 80.56 85 ALA A C 1
ATOM 623 O O . ALA A 1 85 ? -12.714 -24.097 4.832 1.00 80.56 85 ALA A O 1
ATOM 624 N N . LEU A 1 86 ? -12.974 -23.511 6.974 1.00 86.38 86 LEU A N 1
ATOM 625 C CA . LEU A 1 86 ? -11.751 -22.711 7.056 1.00 86.38 86 LEU A CA 1
ATOM 626 C C . LEU A 1 86 ? -10.493 -23.578 6.954 1.00 86.38 86 LEU A C 1
ATOM 628 O O . LEU A 1 86 ? -9.543 -23.178 6.288 1.00 86.38 86 LEU A O 1
ATOM 632 N N . ALA A 1 87 ? -10.493 -24.775 7.543 1.00 87.25 87 ALA A N 1
ATOM 633 C CA . ALA A 1 87 ? -9.411 -25.739 7.370 1.00 87.25 87 ALA A CA 1
ATOM 634 C C . ALA A 1 87 ? -9.315 -26.222 5.914 1.00 87.25 87 ALA A C 1
ATOM 636 O O . ALA A 1 87 ? -8.214 -26.316 5.380 1.00 87.25 87 ALA A O 1
ATOM 637 N N . ALA A 1 88 ? -10.446 -26.461 5.242 1.00 86.69 88 ALA A N 1
ATOM 638 C CA . ALA A 1 88 ? -10.480 -26.824 3.828 1.00 86.69 88 ALA A CA 1
ATOM 639 C C . ALA A 1 88 ? -9.997 -25.674 2.930 1.00 86.69 88 ALA A C 1
ATOM 641 O O . ALA A 1 88 ? -9.191 -25.902 2.036 1.00 86.69 88 ALA A O 1
ATOM 642 N N . VAL A 1 89 ? -10.417 -24.432 3.194 1.00 84.44 89 VAL A N 1
ATOM 643 C CA . VAL A 1 89 ? -9.939 -23.244 2.468 1.00 84.44 89 VAL A CA 1
ATOM 644 C C . VAL A 1 89 ? -8.447 -23.025 2.713 1.00 84.44 89 VAL A C 1
ATOM 646 O O . VAL A 1 89 ? -7.697 -22.848 1.759 1.00 84.44 89 VAL A O 1
ATOM 649 N N . GLY A 1 90 ? -7.992 -23.109 3.964 1.00 82.50 90 GLY A N 1
ATOM 650 C CA . GLY A 1 90 ? -6.575 -23.043 4.315 1.00 82.50 90 GLY A CA 1
ATOM 651 C C . GLY A 1 90 ? -5.761 -24.144 3.635 1.00 82.50 90 GLY A C 1
ATOM 652 O O . GLY A 1 90 ? -4.688 -23.868 3.110 1.00 82.50 90 GLY A O 1
ATOM 653 N N . TYR A 1 91 ? -6.296 -25.365 3.557 1.00 86.56 91 TYR A N 1
ATOM 654 C CA . TYR A 1 91 ? -5.685 -26.480 2.835 1.00 86.56 91 TYR A CA 1
ATOM 655 C C . TYR A 1 91 ? -5.632 -26.234 1.323 1.00 86.56 91 TYR A C 1
ATOM 657 O O . TYR A 1 91 ? -4.600 -26.484 0.708 1.00 86.56 91 TYR A O 1
ATOM 665 N N . ILE A 1 92 ? -6.693 -25.688 0.719 1.00 81.44 92 ILE A N 1
ATOM 666 C CA . ILE A 1 92 ? -6.722 -25.322 -0.703 1.00 81.44 92 ILE A CA 1
ATOM 667 C C . ILE A 1 92 ? -5.676 -24.238 -0.987 1.00 81.44 92 ILE A C 1
ATOM 669 O O . ILE A 1 92 ? -4.859 -24.417 -1.886 1.00 81.44 92 ILE A O 1
ATOM 673 N N . VAL A 1 93 ? -5.624 -23.170 -0.187 1.00 77.12 93 VAL A N 1
ATOM 674 C CA . VAL A 1 93 ? -4.630 -22.091 -0.322 1.00 77.12 93 VAL A CA 1
ATOM 675 C C . VAL A 1 93 ? -3.209 -22.622 -0.128 1.00 77.12 93 VAL A C 1
ATOM 677 O O . VAL A 1 93 ? -2.346 -22.349 -0.955 1.00 77.12 93 VAL A O 1
ATOM 680 N N . TYR A 1 94 ? -2.973 -23.441 0.901 1.00 76.62 94 TYR A N 1
ATOM 681 C CA . TYR A 1 94 ? -1.683 -24.087 1.160 1.00 76.62 94 TYR A CA 1
ATOM 682 C C . TYR A 1 94 ? -1.252 -25.001 0.009 1.00 76.62 94 TYR A C 1
ATOM 684 O O . TYR A 1 94 ? -0.107 -24.955 -0.439 1.00 76.62 94 TYR A O 1
ATOM 692 N N . SER A 1 95 ? -2.178 -25.814 -0.503 1.00 74.56 95 SER A N 1
ATOM 693 C CA . SER A 1 95 ? -1.925 -26.695 -1.641 1.00 74.56 95 SER A CA 1
ATOM 694 C C . SER A 1 95 ? -1.656 -25.908 -2.923 1.00 74.56 95 SER A C 1
ATOM 696 O O . SER A 1 95 ? -0.840 -26.340 -3.729 1.00 74.56 95 SER A O 1
ATOM 698 N N . ASN A 1 96 ? -2.275 -24.735 -3.095 1.00 70.69 96 ASN A N 1
ATOM 699 C CA . ASN A 1 96 ? -2.026 -23.855 -4.231 1.00 70.69 96 ASN A CA 1
ATOM 700 C C . ASN A 1 96 ? -0.675 -23.132 -4.107 1.00 70.69 96 ASN A C 1
ATOM 702 O O . ASN A 1 96 ? 0.041 -23.009 -5.092 1.00 70.69 96 ASN A O 1
ATOM 706 N N . HIS A 1 97 ? -0.279 -22.740 -2.892 1.00 63.03 97 HIS A N 1
ATOM 707 C CA . HIS A 1 97 ? 1.051 -22.185 -2.616 1.00 63.03 97 HIS A CA 1
ATOM 708 C C . HIS A 1 97 ? 2.157 -23.211 -2.905 1.00 63.03 97 HIS A C 1
ATOM 710 O O . HIS A 1 97 ? 3.143 -22.894 -3.560 1.00 63.03 97 HIS A O 1
ATOM 716 N N . LYS A 1 98 ? 1.948 -24.483 -2.529 1.00 59.09 98 LYS A N 1
ATOM 717 C CA . LYS A 1 98 ? 2.865 -25.579 -2.888 1.00 59.09 98 LYS A CA 1
ATOM 718 C C . LYS A 1 98 ? 2.975 -25.841 -4.391 1.00 59.09 98 LYS A C 1
ATOM 720 O O . LYS A 1 98 ? 3.984 -26.391 -4.807 1.00 59.09 98 LYS A O 1
ATOM 725 N N . LYS A 1 99 ? 1.967 -25.477 -5.190 1.00 53.69 99 LYS A N 1
ATOM 726 C CA . LYS A 1 99 ? 2.035 -25.574 -6.658 1.00 53.69 99 LYS A CA 1
ATOM 727 C C . LYS A 1 99 ? 2.799 -24.410 -7.295 1.00 53.69 99 LYS A C 1
ATOM 729 O O . LYS A 1 99 ? 3.265 -24.568 -8.410 1.00 53.69 99 LYS A O 1
ATOM 734 N N . GLN A 1 100 ? 2.916 -23.269 -6.609 1.00 48.56 100 GLN A N 1
ATOM 735 C CA . GLN A 1 100 ? 3.697 -22.114 -7.075 1.00 48.56 100 GLN A CA 1
ATOM 736 C C . GLN A 1 100 ? 5.172 -22.194 -6.671 1.00 48.56 100 GLN A C 1
ATOM 738 O O . GLN A 1 100 ? 6.016 -21.608 -7.338 1.00 48.56 100 GLN A O 1
ATOM 743 N N . GLN A 1 101 ? 5.500 -22.952 -5.621 1.00 46.88 101 GLN A N 1
ATOM 744 C CA . GLN A 1 101 ? 6.870 -23.386 -5.355 1.00 46.88 101 GLN A CA 1
ATOM 745 C C . GLN A 1 101 ? 7.210 -24.596 -6.243 1.00 46.88 101 GLN A C 1
ATOM 747 O O . GLN A 1 101 ? 7.442 -25.706 -5.762 1.00 46.88 101 GLN A O 1
ATOM 752 N N . GLU A 1 102 ? 7.240 -24.397 -7.562 1.00 53.25 102 GLU A N 1
ATOM 753 C CA . GLU A 1 102 ? 8.155 -25.212 -8.357 1.00 53.25 102 GLU A CA 1
ATOM 754 C C . GLU A 1 102 ? 9.567 -24.944 -7.809 1.00 53.25 102 GLU A C 1
ATOM 756 O O . GLU A 1 102 ? 9.904 -23.787 -7.528 1.00 53.25 102 GLU A O 1
ATOM 761 N N . PRO A 1 103 ? 10.384 -25.980 -7.547 1.00 37.16 103 PRO A N 1
ATOM 762 C CA . PRO A 1 103 ? 11.778 -25.748 -7.221 1.00 37.16 103 PRO A CA 1
ATOM 763 C C . PRO A 1 103 ? 12.364 -24.957 -8.386 1.00 37.16 103 PRO A C 1
ATOM 765 O O . PRO A 1 103 ? 12.275 -25.410 -9.527 1.00 37.16 103 PRO A O 1
ATOM 768 N N . ILE A 1 104 ? 12.939 -23.786 -8.109 1.00 48.53 104 ILE A N 1
ATOM 769 C CA . ILE A 1 104 ? 13.854 -23.151 -9.050 1.00 48.53 104 ILE A CA 1
ATOM 770 C C . ILE A 1 104 ? 14.953 -24.182 -9.323 1.00 48.53 104 ILE A C 1
ATOM 772 O O . ILE A 1 104 ? 15.853 -24.394 -8.517 1.00 48.53 104 ILE A O 1
ATOM 776 N N . GLN A 1 105 ? 14.814 -24.936 -10.412 1.00 34.28 105 GLN A N 1
ATOM 777 C CA . GLN A 1 105 ? 15.936 -25.664 -10.960 1.00 34.28 105 GLN A CA 1
ATOM 778 C C . GLN A 1 105 ? 16.881 -24.566 -11.411 1.00 34.28 105 GLN A C 1
ATOM 780 O O . GLN A 1 105 ? 16.559 -23.830 -12.344 1.00 34.28 105 GLN A O 1
ATOM 785 N N . GLU A 1 106 ? 18.003 -24.418 -10.711 1.00 42.59 106 GLU A N 1
ATOM 786 C CA . GLU A 1 106 ? 19.159 -23.676 -11.197 1.00 42.59 106 GLU A CA 1
ATOM 787 C C . GLU A 1 106 ? 19.614 -24.360 -12.490 1.00 42.59 106 GLU A C 1
ATOM 789 O O . GLU A 1 106 ? 20.487 -25.224 -12.517 1.00 42.59 106 GLU A O 1
ATOM 794 N N . THR A 1 107 ? 18.921 -24.049 -13.580 1.00 33.28 107 THR A N 1
ATOM 795 C CA . THR A 1 107 ? 19.315 -24.441 -14.918 1.00 33.28 107 THR A CA 1
ATOM 796 C C . THR A 1 107 ? 20.375 -23.436 -15.311 1.00 33.28 107 THR A C 1
ATOM 798 O O . THR A 1 107 ? 20.085 -22.367 -15.841 1.00 33.28 107 THR A O 1
ATOM 801 N N . TYR A 1 108 ? 21.619 -23.760 -14.980 1.00 41.72 108 TYR A N 1
ATOM 802 C CA . TYR A 1 108 ? 22.774 -23.138 -15.601 1.00 41.72 108 TYR A CA 1
ATOM 803 C C . TYR A 1 108 ? 22.783 -23.574 -17.070 1.00 41.72 108 TYR A C 1
ATOM 805 O O . TYR A 1 108 ? 23.346 -24.608 -17.425 1.00 41.72 108 TYR A O 1
ATOM 813 N N . THR A 1 109 ? 22.101 -22.828 -17.936 1.00 37.25 109 THR A N 1
ATOM 814 C CA . THR A 1 109 ? 22.327 -22.915 -19.380 1.00 37.25 109 THR A CA 1
ATOM 815 C C . THR A 1 109 ? 23.642 -22.216 -19.688 1.00 37.25 109 THR A C 1
ATOM 817 O O . THR A 1 109 ? 23.686 -21.019 -19.957 1.00 37.25 109 THR A O 1
ATOM 820 N N . GLU A 1 110 ? 24.733 -22.975 -19.635 1.00 49.62 110 GLU A N 1
ATOM 821 C CA . GLU A 1 110 ? 25.957 -22.632 -20.351 1.00 49.62 110 GLU A CA 1
ATOM 822 C C . GLU A 1 110 ? 25.697 -22.887 -21.846 1.00 49.62 110 GLU A C 1
ATOM 824 O O . GLU A 1 110 ? 25.920 -23.978 -22.368 1.00 49.62 110 GLU A O 1
ATOM 829 N N . SER A 1 111 ? 25.123 -21.893 -22.531 1.00 42.69 111 SER A N 1
ATOM 830 C CA . SER A 1 111 ? 24.948 -21.919 -23.986 1.00 42.69 111 SER A CA 1
ATOM 831 C C . SER A 1 111 ? 26.285 -21.618 -24.659 1.00 42.69 111 SER A C 1
ATOM 833 O O . SER A 1 111 ? 26.618 -20.467 -24.927 1.00 42.69 111 SER A O 1
ATOM 835 N N . THR A 1 112 ? 27.045 -22.672 -24.950 1.00 54.75 112 THR A N 1
ATOM 836 C CA . THR A 1 112 ? 28.013 -22.660 -26.051 1.00 54.75 112 THR A CA 1
ATOM 837 C C . THR A 1 112 ? 27.268 -23.083 -27.313 1.00 54.75 112 THR A C 1
ATOM 839 O O . THR A 1 112 ? 27.089 -24.271 -27.565 1.00 54.75 112 THR A O 1
ATOM 842 N N . GLU A 1 113 ? 26.809 -22.111 -28.096 1.00 46.97 113 GLU A N 1
ATOM 843 C CA . GLU A 1 113 ? 26.403 -22.335 -29.483 1.00 46.97 113 GLU A CA 1
ATOM 844 C C . GLU A 1 113 ? 27.032 -21.226 -30.335 1.00 46.97 113 GLU A C 1
ATOM 846 O O . GLU A 1 113 ? 26.578 -20.085 -30.373 1.00 46.97 113 GLU A O 1
ATOM 851 N N . GLU A 1 114 ? 28.172 -21.556 -30.942 1.00 58.59 114 GLU A N 1
ATOM 852 C CA . GLU A 1 114 ? 28.899 -20.703 -31.876 1.00 58.59 114 GLU A CA 1
ATOM 853 C C . GLU A 1 114 ? 28.143 -20.630 -33.211 1.00 58.59 114 GLU A C 1
ATOM 855 O O . GLU A 1 114 ? 28.247 -21.574 -33.985 1.00 58.59 114 GLU A O 1
ATOM 860 N N . GLN A 1 115 ? 27.452 -19.523 -33.527 1.00 38.38 115 GLN A N 1
ATOM 861 C CA . GLN A 1 115 ? 27.124 -19.103 -34.907 1.00 38.38 115 GLN A CA 1
ATOM 862 C C . GLN A 1 115 ? 26.830 -17.583 -34.996 1.00 38.38 115 GLN A C 1
ATOM 864 O O . GLN A 1 115 ? 26.341 -16.983 -34.046 1.00 38.38 115 GLN A O 1
ATOM 869 N N . PRO A 1 116 ? 27.048 -16.979 -36.181 1.00 40.56 116 PRO A N 1
ATOM 870 C CA . PRO A 1 116 ? 28.176 -16.118 -36.534 1.00 40.56 116 PRO A CA 1
ATOM 871 C C . PRO A 1 116 ? 28.058 -14.659 -36.037 1.00 40.56 116 PRO A C 1
ATOM 873 O O . PRO A 1 116 ? 26.967 -14.14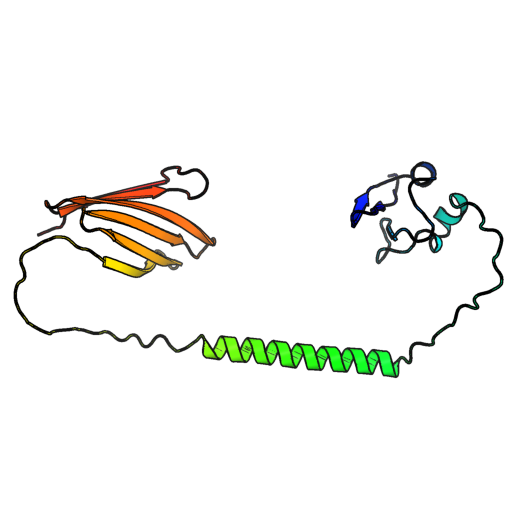4 -35.817 1.00 40.56 116 PRO A O 1
ATOM 876 N N . VAL A 1 117 ? 29.209 -13.978 -35.958 1.00 48.75 117 VAL A N 1
ATOM 877 C CA . VAL A 1 117 ? 29.364 -12.533 -35.701 1.00 48.75 117 VAL A CA 1
ATOM 878 C C . VAL A 1 117 ? 28.339 -11.718 -36.499 1.00 48.75 117 VAL A C 1
ATOM 880 O O . VAL A 1 117 ? 28.452 -11.592 -37.719 1.00 48.75 117 VAL A O 1
ATOM 883 N N . GLN A 1 118 ? 27.348 -11.167 -35.797 1.00 38.03 118 GLN A N 1
ATOM 884 C CA . GLN A 1 118 ? 26.512 -10.078 -36.287 1.00 38.03 118 GLN A CA 1
ATOM 885 C C . GLN A 1 118 ? 26.951 -8.788 -35.601 1.00 38.03 118 GLN A C 1
ATOM 887 O O . GLN A 1 118 ? 27.112 -8.714 -34.387 1.00 38.03 118 GLN A O 1
ATOM 892 N N . GLU A 1 119 ? 27.221 -7.817 -36.455 1.00 42.53 119 GLU A N 1
ATOM 893 C CA . GLU A 1 119 ? 27.845 -6.530 -36.207 1.00 42.53 119 GLU A CA 1
ATOM 894 C C . GLU A 1 119 ? 27.027 -5.676 -35.222 1.00 42.53 119 GLU A C 1
ATOM 896 O O . GLU A 1 119 ? 25.914 -5.243 -35.516 1.00 42.53 119 GLU A O 1
ATOM 901 N N . ASP A 1 120 ? 27.617 -5.523 -34.033 1.00 53.22 120 ASP A N 1
ATOM 902 C CA . ASP A 1 120 ? 27.410 -4.537 -32.969 1.00 53.22 120 ASP A CA 1
ATOM 903 C C . ASP A 1 120 ? 26.317 -3.479 -33.198 1.00 53.22 120 ASP A C 1
ATOM 905 O O . ASP A 1 120 ? 26.533 -2.453 -33.848 1.00 53.22 120 ASP A O 1
ATOM 909 N N . LYS A 1 121 ? 25.155 -3.711 -32.578 1.00 42.19 121 LYS A N 1
ATOM 910 C CA . LYS A 1 121 ? 24.252 -2.647 -32.128 1.00 42.19 121 LYS A CA 1
ATOM 911 C C . LYS A 1 121 ? 23.611 -3.021 -30.797 1.00 42.19 121 LYS A C 1
ATOM 913 O O . LYS A 1 121 ? 22.489 -3.508 -30.788 1.00 42.19 121 LYS A O 1
ATOM 918 N N . GLY A 1 122 ? 24.333 -2.741 -29.711 1.00 52.38 122 GLY A N 1
ATOM 919 C CA . GLY A 1 122 ? 23.773 -2.405 -28.397 1.00 52.38 122 GLY A CA 1
ATOM 920 C C . GLY A 1 122 ? 23.048 -3.528 -27.648 1.00 52.38 122 GLY A C 1
ATOM 921 O O . GLY A 1 122 ? 22.267 -4.298 -28.196 1.00 52.38 122 GLY A O 1
ATOM 922 N N . TYR A 1 123 ? 23.286 -3.610 -26.343 1.00 57.56 123 TYR A N 1
ATOM 923 C CA . TYR A 1 123 ? 22.587 -4.514 -25.430 1.00 57.56 123 TYR A CA 1
ATOM 924 C C . TYR A 1 123 ? 21.096 -4.162 -25.383 1.00 57.56 123 TYR A C 1
ATOM 926 O O . TYR A 1 123 ? 20.695 -3.365 -24.552 1.00 57.56 123 TYR A O 1
ATOM 934 N N . THR A 1 124 ? 20.277 -4.705 -26.283 1.00 58.69 124 THR A N 1
ATOM 935 C CA . THR A 1 124 ? 18.822 -4.491 -26.295 1.00 58.69 124 THR A CA 1
ATOM 936 C C . THR A 1 124 ? 18.129 -5.712 -25.707 1.00 58.69 124 THR A C 1
ATOM 938 O O . THR A 1 124 ? 18.412 -6.846 -26.097 1.00 58.69 124 THR A O 1
ATOM 941 N N . GLY A 1 125 ? 17.236 -5.510 -24.737 1.00 67.19 125 GLY A N 1
ATOM 942 C CA . GLY A 1 125 ? 16.587 -6.634 -24.065 1.00 67.19 125 GLY A CA 1
ATOM 943 C C . GLY A 1 125 ? 16.009 -6.321 -22.691 1.00 67.19 125 GLY A C 1
ATOM 944 O O . GLY A 1 125 ? 16.223 -5.252 -22.121 1.00 67.19 125 GLY A O 1
ATOM 945 N N . GLN A 1 126 ? 15.242 -7.284 -22.177 1.00 71.25 126 GLN A N 1
ATOM 946 C CA . GLN A 1 126 ? 14.752 -7.294 -20.802 1.00 71.25 126 GLN A CA 1
ATOM 947 C C . GLN A 1 126 ? 15.643 -8.236 -19.990 1.00 71.25 126 GLN A C 1
ATOM 949 O O . GLN A 1 126 ? 15.803 -9.402 -20.354 1.00 71.25 126 GLN A O 1
ATOM 954 N N . HIS A 1 127 ? 16.210 -7.746 -18.897 1.00 70.12 127 HIS A N 1
ATOM 955 C CA . HIS A 1 127 ? 17.087 -8.511 -18.023 1.00 70.12 127 HIS A CA 1
ATOM 956 C C . HIS A 1 127 ? 16.475 -8.576 -16.628 1.00 70.12 127 HIS A C 1
ATOM 958 O O . HIS A 1 127 ? 16.310 -7.548 -15.976 1.00 70.12 127 HIS A O 1
ATOM 964 N N . HIS A 1 128 ? 16.164 -9.791 -16.177 1.00 71.12 128 HIS A N 1
ATOM 965 C CA . HIS A 1 128 ? 15.731 -10.060 -14.810 1.00 71.12 128 HIS A CA 1
ATOM 966 C C . HIS A 1 128 ? 16.924 -10.578 -14.007 1.00 71.12 128 HIS A C 1
ATOM 968 O O . HIS A 1 128 ? 17.421 -11.678 -14.259 1.00 71.12 128 HIS A O 1
ATOM 974 N N . LEU A 1 129 ? 17.410 -9.777 -13.064 1.00 72.12 129 LEU A N 1
ATOM 975 C CA . LEU A 1 129 ? 18.561 -10.101 -12.231 1.00 72.12 129 LEU A CA 1
ATOM 976 C C . LEU A 1 129 ? 18.105 -10.341 -10.795 1.00 72.12 129 LEU A C 1
ATOM 978 O O . LEU A 1 129 ? 17.453 -9.500 -10.174 1.00 72.12 129 LEU A O 1
ATOM 982 N N . LEU A 1 130 ? 18.498 -11.491 -10.257 1.00 71.06 130 LEU A N 1
ATOM 983 C CA . LEU A 1 130 ? 18.310 -11.844 -8.857 1.00 71.06 130 LEU A CA 1
ATOM 984 C C . LEU A 1 130 ? 19.675 -11.880 -8.180 1.00 71.06 130 LEU A C 1
ATOM 986 O O . LEU A 1 130 ? 20.617 -12.482 -8.691 1.00 71.06 130 LEU A O 1
ATOM 990 N N . GLY A 1 131 ? 19.789 -11.240 -7.022 1.00 64.94 131 GLY A N 1
ATOM 991 C CA . GLY A 1 131 ? 21.053 -11.155 -6.299 1.00 64.94 131 GLY A CA 1
ATOM 992 C C . GLY A 1 131 ? 20.863 -11.093 -4.793 1.00 64.94 131 GLY A C 1
ATOM 993 O O . GLY A 1 131 ? 19.754 -10.923 -4.299 1.00 64.94 131 GLY A O 1
ATOM 994 N N . ASN A 1 132 ? 21.963 -11.212 -4.053 1.00 65.12 132 ASN A N 1
ATOM 995 C CA . ASN A 1 132 ? 21.988 -10.981 -2.612 1.00 65.12 132 ASN A CA 1
ATOM 996 C C . ASN A 1 132 ? 23.015 -9.895 -2.300 1.00 65.12 132 ASN A C 1
ATOM 998 O O . ASN A 1 132 ? 24.215 -10.139 -2.399 1.00 65.12 132 ASN A O 1
ATOM 1002 N N . ILE A 1 133 ? 22.558 -8.717 -1.874 1.00 60.53 133 ILE A N 1
ATOM 1003 C CA . ILE A 1 133 ? 23.447 -7.661 -1.378 1.00 60.53 133 ILE A CA 1
ATOM 1004 C C . ILE A 1 133 ? 23.354 -7.648 0.145 1.00 60.53 133 ILE A C 1
ATOM 1006 O O . ILE A 1 133 ? 22.297 -7.378 0.716 1.00 60.53 133 ILE A O 1
ATOM 1010 N N . SER A 1 134 ? 24.465 -7.958 0.820 1.00 53.66 134 SER A N 1
ATOM 1011 C CA . SER A 1 134 ? 24.558 -7.956 2.289 1.00 53.66 134 SER A CA 1
ATOM 1012 C C . SER A 1 134 ? 23.451 -8.770 2.980 1.00 53.66 134 SER A C 1
ATOM 1014 O O . SER A 1 134 ? 22.863 -8.308 3.953 1.00 53.66 134 SER A O 1
ATOM 1016 N N . GLN A 1 135 ? 23.189 -9.989 2.481 1.00 56.94 135 GLN A N 1
ATOM 1017 C CA . GLN A 1 135 ? 22.167 -10.941 2.968 1.00 56.94 135 GLN A CA 1
ATOM 1018 C C . GLN A 1 135 ? 20.706 -10.594 2.629 1.00 56.94 135 GLN A C 1
ATOM 1020 O O . GLN A 1 135 ? 19.801 -11.293 3.086 1.00 56.94 135 GLN A O 1
ATOM 1025 N N . TYR A 1 136 ? 20.460 -9.556 1.827 1.00 60.03 136 TYR A N 1
ATOM 1026 C CA . TYR A 1 136 ? 19.114 -9.199 1.384 1.00 60.03 136 TYR A CA 1
ATOM 1027 C C . TYR A 1 136 ? 18.910 -9.564 -0.084 1.00 60.03 136 TYR A C 1
ATOM 1029 O O . TYR A 1 136 ? 19.706 -9.113 -0.915 1.00 60.03 136 TYR A O 1
ATOM 1037 N N . PRO A 1 137 ? 17.858 -10.339 -0.411 1.00 66.44 137 PRO A N 1
ATOM 1038 C CA . PRO A 1 137 ? 17.547 -10.628 -1.795 1.00 66.44 137 PRO A CA 1
ATOM 1039 C C . PRO A 1 137 ? 17.149 -9.339 -2.506 1.00 66.44 137 PRO A C 1
ATOM 1041 O O . PRO A 1 137 ? 16.374 -8.533 -1.989 1.00 66.44 137 PRO A O 1
ATOM 1044 N N . ILE A 1 138 ? 17.695 -9.136 -3.688 1.00 70.50 138 ILE A N 1
ATOM 1045 C CA . ILE A 1 138 ? 17.348 -8.040 -4.579 1.00 70.50 138 ILE A CA 1
ATOM 1046 C C . ILE A 1 138 ? 16.806 -8.634 -5.871 1.00 70.50 138 ILE A C 1
ATOM 1048 O O . ILE A 1 138 ? 17.295 -9.665 -6.339 1.00 70.50 138 ILE A O 1
ATOM 1052 N N . ALA A 1 139 ? 15.784 -7.987 -6.414 1.00 75.56 139 ALA A N 1
ATOM 1053 C CA . ALA A 1 139 ? 15.292 -8.250 -7.756 1.00 75.56 139 ALA A CA 1
ATOM 1054 C C . ALA A 1 139 ? 15.423 -6.961 -8.558 1.00 75.56 139 ALA A C 1
ATOM 1056 O O . ALA A 1 139 ? 15.098 -5.883 -8.049 1.00 75.56 139 ALA A O 1
ATOM 1057 N N . MET A 1 140 ? 15.936 -7.076 -9.774 1.00 79.62 140 MET A N 1
ATOM 1058 C CA . MET A 1 140 ? 16.143 -5.950 -10.666 1.00 79.62 140 MET A CA 1
ATOM 1059 C C . MET A 1 140 ? 15.651 -6.324 -12.058 1.00 79.62 140 MET A C 1
ATOM 1061 O O . MET A 1 140 ? 16.123 -7.296 -12.643 1.00 79.62 140 MET A O 1
ATOM 1065 N N . ASP A 1 141 ? 14.711 -5.542 -12.568 1.00 80.69 141 ASP A N 1
ATOM 1066 C CA . ASP A 1 141 ? 14.215 -5.636 -13.935 1.00 80.69 141 ASP A CA 1
ATOM 1067 C C . ASP A 1 141 ? 14.781 -4.460 -14.720 1.00 80.69 141 ASP A C 1
ATOM 1069 O O . ASP A 1 141 ? 14.471 -3.313 -14.402 1.00 80.69 141 ASP A O 1
ATOM 1073 N N . ILE A 1 142 ? 15.625 -4.736 -15.715 1.00 82.88 142 ILE A N 1
ATOM 1074 C CA . ILE A 1 142 ? 16.246 -3.722 -16.574 1.00 82.88 142 ILE A CA 1
ATOM 1075 C C . ILE A 1 142 ? 15.750 -3.906 -18.002 1.00 82.88 142 ILE A C 1
ATOM 1077 O O . ILE A 1 142 ? 15.788 -5.004 -18.552 1.00 82.88 142 ILE A O 1
ATOM 1081 N N . TYR A 1 143 ? 15.339 -2.810 -18.616 1.00 81.94 143 TYR A N 1
ATOM 1082 C CA . TYR A 1 143 ? 14.927 -2.710 -20.002 1.00 81.94 143 TYR A CA 1
ATOM 1083 C C . TYR A 1 143 ? 15.871 -1.763 -20.718 1.00 81.94 143 TYR A C 1
ATOM 1085 O O . TYR A 1 143 ? 16.027 -0.618 -20.296 1.00 81.94 143 TYR A O 1
ATOM 1093 N N . VAL A 1 144 ? 16.471 -2.237 -21.804 1.00 83.06 144 VAL A N 1
ATOM 1094 C CA . VAL A 1 144 ? 17.309 -1.405 -22.664 1.00 83.06 144 VAL A CA 1
ATOM 1095 C C . VAL A 1 144 ? 16.721 -1.390 -24.066 1.00 83.06 144 VAL A C 1
ATOM 1097 O O . VAL A 1 144 ? 16.471 -2.450 -24.653 1.00 83.06 144 VAL A O 1
ATOM 1100 N N . ASP A 1 145 ? 16.448 -0.192 -24.574 1.00 80.19 145 ASP A N 1
ATOM 1101 C CA . ASP A 1 145 ? 15.888 0.004 -25.908 1.00 80.19 145 ASP A CA 1
ATOM 1102 C C . ASP A 1 145 ? 16.970 0.139 -26.993 1.00 80.19 145 ASP A C 1
ATOM 1104 O O . ASP A 1 145 ? 18.169 0.191 -26.718 1.00 80.19 145 ASP A O 1
ATOM 1108 N N . ALA A 1 146 ? 16.534 0.179 -28.254 1.00 76.75 146 ALA A N 1
ATOM 1109 C CA . ALA A 1 146 ? 17.421 0.282 -29.413 1.00 76.75 146 ALA A CA 1
ATOM 1110 C C . ALA A 1 146 ? 18.199 1.607 -29.497 1.00 76.75 146 ALA A C 1
ATOM 1112 O O . ALA A 1 146 ? 19.195 1.670 -30.218 1.00 76.75 146 ALA A O 1
ATOM 1113 N N . ASP A 1 147 ? 17.759 2.634 -28.769 1.00 77.62 147 ASP A N 1
ATOM 1114 C CA . ASP A 1 147 ? 18.410 3.940 -28.688 1.00 77.62 147 ASP A CA 1
ATOM 1115 C C . ASP A 1 147 ? 19.404 4.005 -27.509 1.00 77.62 147 ASP A C 1
ATOM 1117 O O . ASP A 1 147 ? 20.083 5.015 -27.328 1.00 77.62 147 ASP A O 1
ATOM 1121 N N . GLY A 1 148 ? 19.520 2.925 -26.726 1.00 77.56 148 GLY A N 1
ATOM 1122 C CA . GLY A 1 148 ? 20.396 2.831 -25.564 1.00 77.56 148 GLY A CA 1
ATOM 1123 C C . GLY A 1 148 ? 19.793 3.416 -24.289 1.00 77.56 148 GLY A C 1
ATOM 1124 O O . GLY A 1 148 ? 20.508 3.547 -23.299 1.00 77.56 148 GLY A O 1
ATOM 1125 N N . ASN A 1 149 ? 18.504 3.765 -24.255 1.00 86.06 149 ASN A N 1
ATOM 1126 C CA . ASN A 1 149 ? 17.875 4.190 -23.007 1.00 86.06 149 ASN A CA 1
ATOM 1127 C C . ASN A 1 149 ? 17.667 2.980 -22.100 1.00 86.06 149 ASN A C 1
ATOM 1129 O O . ASN A 1 149 ? 17.171 1.934 -22.522 1.00 86.06 149 ASN A O 1
ATOM 1133 N N . ILE A 1 150 ? 18.014 3.158 -20.831 1.00 84.94 150 ILE A N 1
ATOM 1134 C CA . ILE A 1 150 ? 17.846 2.172 -19.773 1.00 84.94 150 ILE A CA 1
ATOM 1135 C C . ILE A 1 150 ? 16.663 2.616 -18.918 1.00 84.94 150 ILE A C 1
ATOM 1137 O O . ILE A 1 150 ? 16.610 3.759 -18.468 1.00 84.94 150 ILE A O 1
ATOM 1141 N N . SER A 1 151 ? 15.732 1.711 -18.655 1.00 85.19 151 SER A N 1
ATOM 1142 C CA . SER A 1 151 ? 14.697 1.894 -17.636 1.00 85.19 151 SER A CA 1
ATOM 1143 C C . SER A 1 151 ? 14.514 0.615 -16.837 1.00 85.19 151 SER A C 1
ATOM 1145 O O . SER A 1 151 ? 14.905 -0.461 -17.284 1.00 85.19 151 SER A O 1
ATOM 1147 N N . GLY A 1 152 ? 13.938 0.692 -15.646 1.00 84.88 152 GLY A N 1
ATOM 1148 C CA . GLY A 1 152 ? 13.793 -0.500 -14.829 1.00 84.88 152 GLY A CA 1
ATOM 1149 C C . GLY A 1 152 ? 13.275 -0.246 -13.431 1.00 84.88 152 GLY A C 1
ATOM 1150 O O . GLY A 1 152 ? 12.992 0.887 -13.046 1.00 84.88 152 GLY A O 1
ATOM 1151 N N . GLN A 1 153 ? 13.173 -1.321 -12.660 1.00 82.44 153 GLN A N 1
ATOM 1152 C CA . GLN A 1 153 ? 12.880 -1.248 -11.235 1.00 82.44 153 GLN A CA 1
ATOM 1153 C C . GLN A 1 153 ? 13.836 -2.119 -10.439 1.00 82.44 153 GLN A C 1
ATOM 1155 O O . GLN A 1 153 ? 14.201 -3.218 -10.850 1.00 82.44 153 GLN A O 1
ATOM 1160 N N . TYR A 1 154 ? 14.198 -1.619 -9.264 1.00 79.00 154 TYR A N 1
ATOM 1161 C CA . TYR A 1 154 ? 14.981 -2.327 -8.267 1.00 79.00 154 TYR A CA 1
ATOM 1162 C C . TYR A 1 154 ? 14.179 -2.466 -6.978 1.00 79.00 154 TYR A C 1
ATOM 1164 O O . TYR A 1 154 ? 13.744 -1.474 -6.392 1.00 79.00 154 TYR A O 1
ATOM 1172 N N . THR A 1 155 ? 13.988 -3.700 -6.511 1.00 75.44 155 THR A N 1
ATOM 1173 C CA . THR A 1 155 ? 13.236 -3.993 -5.287 1.00 75.44 155 THR A CA 1
ATOM 1174 C C . THR A 1 155 ? 14.168 -4.423 -4.161 1.00 75.44 155 THR A C 1
ATOM 1176 O O . THR A 1 155 ? 14.792 -5.487 -4.208 1.00 75.44 155 THR A O 1
ATOM 1179 N N . TYR A 1 156 ? 14.180 -3.640 -3.079 1.00 66.00 156 TYR A N 1
ATOM 1180 C CA . TYR A 1 156 ? 14.862 -3.992 -1.839 1.00 66.00 156 TYR A CA 1
ATOM 1181 C C . TYR A 1 156 ? 13.915 -4.747 -0.899 1.00 66.00 156 TYR A C 1
ATOM 1183 O O . TYR A 1 156 ? 13.082 -4.171 -0.187 1.00 66.00 156 TYR A O 1
ATOM 1191 N N . THR A 1 157 ? 14.052 -6.071 -0.862 1.00 58.41 157 THR A N 1
ATOM 1192 C CA . THR A 1 157 ? 13.106 -6.963 -0.165 1.00 58.41 157 THR A CA 1
ATOM 1193 C C . THR A 1 157 ? 13.050 -6.786 1.356 1.00 58.41 157 THR A C 1
ATOM 1195 O O . THR A 1 157 ? 12.024 -7.096 1.956 1.00 58.41 157 THR A O 1
ATOM 1198 N N . LYS A 1 158 ? 14.091 -6.239 2.008 1.00 48.03 158 LYS A N 1
ATOM 1199 C CA . LYS A 1 158 ? 14.118 -6.058 3.477 1.00 48.03 158 LYS A CA 1
ATOM 1200 C C . LYS A 1 158 ? 13.007 -5.136 3.993 1.00 48.03 158 LYS A C 1
ATOM 1202 O O . LYS A 1 158 ? 12.550 -5.298 5.120 1.00 48.03 158 LYS A O 1
ATOM 1207 N N . HIS A 1 159 ? 12.604 -4.156 3.187 1.00 56.06 159 HIS A N 1
ATOM 1208 C CA . HIS A 1 159 ? 11.629 -3.137 3.583 1.00 56.06 159 HIS A CA 1
ATOM 1209 C C . HIS A 1 159 ? 10.461 -2.997 2.593 1.00 56.06 159 HIS A C 1
ATOM 1211 O O . HIS A 1 159 ? 9.589 -2.158 2.806 1.00 56.06 159 HIS A O 1
ATOM 1217 N N . GLY A 1 160 ? 10.438 -3.803 1.523 1.00 61.72 160 GLY A N 1
ATOM 1218 C CA . GLY A 1 160 ? 9.404 -3.745 0.484 1.00 61.72 160 GLY A CA 1
ATOM 1219 C C . GLY A 1 160 ? 9.414 -2.449 -0.333 1.00 61.72 160 GLY A C 1
ATOM 1220 O O . GLY A 1 160 ? 8.410 -2.125 -0.965 1.00 61.72 160 GLY A O 1
ATOM 1221 N N . TYR A 1 161 ? 10.514 -1.691 -0.301 1.00 69.75 161 TYR A N 1
ATOM 1222 C CA . TYR A 1 161 ? 10.672 -0.486 -1.110 1.00 69.75 161 TYR A CA 1
ATOM 1223 C C . TYR A 1 161 ? 11.199 -0.866 -2.491 1.00 69.75 161 TYR A C 1
ATOM 1225 O O . TYR A 1 161 ? 12.136 -1.658 -2.601 1.00 69.75 161 TYR A O 1
ATOM 1233 N N . SER A 1 162 ? 10.592 -0.286 -3.523 1.00 75.75 162 SER A N 1
ATOM 1234 C CA . SER A 1 162 ? 11.110 -0.333 -4.889 1.00 75.75 162 SER A CA 1
ATOM 1235 C C . SER A 1 162 ? 11.584 1.059 -5.289 1.00 75.75 162 SER A C 1
ATOM 1237 O O . SER A 1 162 ? 11.002 2.052 -4.846 1.00 75.75 162 SER A O 1
ATOM 1239 N N . MET A 1 163 ? 12.645 1.112 -6.080 1.00 80.19 163 MET A N 1
ATOM 1240 C CA . MET A 1 163 ? 13.192 2.314 -6.698 1.00 80.19 163 MET A CA 1
ATOM 1241 C C . MET A 1 163 ? 13.103 2.160 -8.207 1.00 80.19 163 MET A C 1
ATOM 1243 O O . MET A 1 163 ? 13.356 1.076 -8.735 1.00 80.19 163 MET A O 1
ATOM 1247 N N . ASP A 1 164 ? 12.725 3.242 -8.876 1.00 85.19 164 ASP A N 1
ATOM 1248 C CA . ASP A 1 164 ? 12.766 3.297 -10.328 1.00 85.19 164 ASP A CA 1
ATOM 1249 C C . ASP A 1 164 ? 14.207 3.551 -10.765 1.00 85.19 164 ASP A C 1
ATOM 1251 O O . ASP A 1 164 ? 14.980 4.221 -10.072 1.00 85.19 164 ASP A O 1
ATOM 1255 N N . ILE A 1 165 ? 14.566 2.986 -11.908 1.00 88.12 165 ILE A N 1
ATOM 1256 C CA . ILE A 1 165 ? 15.886 3.111 -12.504 1.00 88.12 165 ILE A CA 1
ATOM 1257 C C . ILE A 1 165 ? 15.722 3.716 -13.885 1.00 88.12 165 ILE A C 1
ATOM 1259 O O . ILE A 1 165 ? 14.956 3.195 -14.689 1.00 88.12 165 ILE A O 1
ATOM 1263 N N . ASP A 1 166 ? 16.491 4.764 -14.166 1.00 88.06 166 ASP A N 1
ATOM 1264 C CA . ASP A 1 166 ? 16.602 5.365 -15.494 1.00 88.06 166 ASP A CA 1
ATOM 1265 C C . ASP A 1 166 ? 18.072 5.553 -15.851 1.00 88.06 166 ASP A C 1
ATOM 1267 O O . ASP A 1 166 ? 18.887 5.881 -14.989 1.00 88.06 166 ASP A O 1
ATOM 1271 N N . GLY A 1 167 ? 18.424 5.427 -17.122 1.00 88.44 167 GLY A N 1
ATOM 1272 C CA . GLY A 1 167 ? 19.806 5.576 -17.538 1.00 88.44 167 GLY A CA 1
ATOM 1273 C C . GLY A 1 167 ? 20.007 5.566 -19.040 1.00 88.44 167 GLY A C 1
ATOM 1274 O O . GLY A 1 167 ? 19.057 5.568 -19.820 1.00 88.44 167 GLY A O 1
ATOM 1275 N N . THR A 1 168 ? 21.271 5.537 -19.432 1.00 85.81 168 THR A N 1
ATOM 1276 C CA . THR A 1 168 ? 21.702 5.444 -20.823 1.00 85.81 168 THR A CA 1
ATOM 1277 C C . THR A 1 168 ? 22.907 4.526 -20.939 1.00 85.81 168 THR A C 1
ATOM 1279 O O . THR A 1 168 ? 23.799 4.534 -20.088 1.00 85.81 168 THR A O 1
ATOM 1282 N N . TYR A 1 169 ? 22.935 3.771 -22.025 1.00 81.00 169 TYR A N 1
ATOM 1283 C CA . TYR A 1 169 ? 24.067 3.008 -22.505 1.00 81.00 169 TYR A CA 1
ATOM 1284 C C . TYR A 1 169 ? 24.557 3.639 -23.808 1.00 81.00 169 TYR A C 1
ATOM 1286 O O . TYR A 1 169 ? 23.840 3.654 -24.809 1.00 81.00 169 TYR A O 1
ATOM 1294 N N . SER A 1 170 ? 25.773 4.167 -23.788 1.00 79.62 170 SER A N 1
ATOM 1295 C CA . SER A 1 170 ? 26.398 4.794 -24.948 1.00 79.62 170 SER A CA 1
ATOM 1296 C C . SER A 1 170 ? 27.188 3.772 -25.770 1.00 79.62 170 SER A C 1
ATOM 1298 O O . SER A 1 170 ? 27.700 2.778 -25.254 1.00 79.62 170 SER A O 1
ATOM 1300 N N . SER A 1 171 ? 27.326 4.023 -27.075 1.00 71.69 171 SER A N 1
ATOM 1301 C CA . SER A 1 171 ? 28.053 3.141 -28.006 1.00 71.69 171 SER A CA 1
ATOM 1302 C C . SER A 1 171 ? 29.555 3.022 -27.720 1.00 71.69 171 SER A C 1
ATOM 1304 O O . SER A 1 171 ? 30.203 2.097 -28.191 1.00 71.69 171 SER A O 1
ATOM 1306 N N . ASP A 1 172 ? 30.122 3.971 -26.980 1.00 79.44 172 ASP A N 1
ATOM 1307 C CA . ASP A 1 172 ? 31.504 3.948 -26.481 1.00 79.44 172 ASP A CA 1
ATOM 1308 C C . ASP A 1 172 ? 31.671 3.084 -25.217 1.00 79.44 172 ASP A C 1
ATOM 1310 O O . ASP A 1 172 ? 32.778 2.944 -24.702 1.00 79.44 172 ASP A O 1
ATOM 1314 N N . GLY A 1 173 ? 30.588 2.458 -24.745 1.00 76.06 173 GLY A N 1
ATOM 1315 C CA . GLY A 1 173 ? 30.587 1.582 -23.583 1.00 76.06 173 GLY A CA 1
ATOM 1316 C C . GLY A 1 173 ? 30.399 2.306 -22.252 1.00 76.06 173 GLY A C 1
ATOM 1317 O O . GLY A 1 173 ? 30.476 1.635 -21.221 1.00 76.06 173 GLY A O 1
ATOM 1318 N N . HIS A 1 174 ? 30.134 3.618 -22.256 1.00 81.94 174 HIS A N 1
ATOM 1319 C CA . HIS A 1 174 ? 29.766 4.361 -21.053 1.00 81.94 174 HIS A CA 1
ATOM 1320 C C . HIS A 1 174 ? 28.337 4.014 -20.615 1.00 81.94 174 HIS A C 1
ATOM 1322 O O . HIS A 1 174 ? 27.388 4.061 -21.404 1.00 81.94 174 HIS A O 1
ATOM 1328 N N . ILE A 1 175 ? 28.177 3.688 -19.336 1.00 83.50 175 ILE A N 1
ATOM 1329 C CA . ILE A 1 175 ? 26.902 3.371 -18.697 1.00 83.50 175 ILE A CA 1
ATOM 1330 C C . ILE A 1 175 ? 26.629 4.415 -17.629 1.00 83.50 175 ILE A C 1
ATOM 1332 O O . ILE A 1 175 ? 27.450 4.639 -16.741 1.00 83.50 175 ILE A O 1
ATOM 1336 N N . PHE A 1 176 ? 25.441 5.004 -17.678 1.00 85.75 176 PHE A N 1
ATOM 1337 C CA . PHE A 1 176 ? 24.982 5.953 -16.678 1.00 85.75 176 PHE A CA 1
ATOM 1338 C C . PHE A 1 176 ? 23.595 5.564 -16.185 1.00 85.75 176 PHE A C 1
ATOM 1340 O O . PHE A 1 176 ? 22.687 5.374 -16.988 1.00 85.75 176 PHE A O 1
ATOM 1347 N N . ILE A 1 177 ? 23.423 5.448 -14.870 1.00 87.62 177 ILE A N 1
ATOM 1348 C CA . ILE A 1 177 ? 22.184 5.003 -14.232 1.00 87.62 177 ILE A CA 1
ATOM 1349 C C . ILE A 1 177 ? 21.867 5.899 -13.030 1.00 87.62 177 ILE A C 1
ATOM 1351 O O . ILE A 1 177 ? 22.734 6.205 -12.214 1.00 87.62 177 ILE A O 1
ATOM 1355 N N . GLN A 1 178 ? 20.605 6.291 -12.885 1.00 86.62 178 GLN A N 1
ATOM 1356 C CA . GLN A 1 178 ? 20.067 6.991 -11.724 1.00 86.62 178 GLN A CA 1
ATOM 1357 C C . GLN A 1 178 ? 18.980 6.152 -11.063 1.00 86.62 178 GLN A C 1
ATOM 1359 O O . GLN A 1 178 ? 18.078 5.647 -11.728 1.00 86.62 178 GLN A O 1
ATOM 1364 N N . GLU A 1 179 ? 19.033 6.077 -9.739 1.00 87.94 179 GLU A N 1
ATOM 1365 C CA . GLU A 1 179 ? 17.945 5.552 -8.923 1.00 87.94 179 GLU A CA 1
ATOM 1366 C C . GLU A 1 179 ? 17.036 6.696 -8.484 1.00 87.94 179 GLU A C 1
ATOM 1368 O O . GLU A 1 179 ? 17.512 7.732 -8.002 1.00 87.94 179 GLU A O 1
ATOM 1373 N N . ARG A 1 180 ? 15.725 6.498 -8.606 1.00 82.50 180 ARG A N 1
ATOM 1374 C CA . ARG A 1 180 ? 14.703 7.450 -8.179 1.00 82.50 180 ARG A CA 1
ATOM 1375 C C . ARG A 1 180 ? 13.698 6.830 -7.225 1.00 82.50 180 ARG A C 1
ATOM 1377 O O . ARG A 1 180 ? 13.245 5.699 -7.388 1.00 82.50 180 ARG A O 1
ATOM 1384 N N . GLU A 1 181 ? 13.275 7.626 -6.247 1.00 82.19 181 GLU A N 1
ATOM 1385 C CA . GLU A 1 181 ? 12.125 7.284 -5.419 1.00 82.19 181 GLU A CA 1
ATOM 1386 C C . GLU A 1 181 ? 10.826 7.392 -6.249 1.00 82.19 181 GLU A C 1
ATOM 1388 O O . GLU A 1 181 ? 10.498 8.496 -6.695 1.00 82.19 181 GLU A O 1
ATOM 1393 N N . PRO A 1 182 ? 10.009 6.327 -6.383 1.00 78.06 182 PRO A N 1
ATOM 1394 C CA . PRO A 1 182 ? 8.872 6.313 -7.317 1.00 78.06 182 PRO A CA 1
ATOM 1395 C C . PRO A 1 182 ? 7.773 7.340 -7.018 1.00 78.06 182 PRO A C 1
ATOM 1397 O O . PRO A 1 182 ? 6.982 7.712 -7.879 1.00 78.06 182 PRO A O 1
ATOM 1400 N N . ARG A 1 183 ? 7.671 7.793 -5.761 1.00 74.75 183 ARG A N 1
ATOM 1401 C CA . ARG A 1 183 ? 6.608 8.718 -5.329 1.00 74.75 183 ARG A CA 1
ATOM 1402 C C . ARG A 1 183 ? 6.928 10.179 -5.600 1.00 74.75 183 ARG A C 1
ATOM 1404 O O . ARG A 1 183 ? 6.008 10.963 -5.813 1.00 74.75 183 ARG A O 1
ATOM 1411 N N . GLN A 1 184 ? 8.200 10.549 -5.503 1.00 77.75 184 GLN A N 1
ATOM 1412 C CA . GLN A 1 184 ? 8.644 11.943 -5.572 1.00 77.75 184 GLN A CA 1
ATOM 1413 C C . GLN A 1 184 ? 9.564 12.201 -6.770 1.00 77.75 184 GLN A C 1
ATOM 1415 O O . GLN A 1 184 ? 9.857 13.356 -7.063 1.00 77.75 184 GLN A O 1
ATOM 1420 N N . GLY A 1 185 ? 10.034 11.148 -7.450 1.00 78.38 185 GLY A N 1
ATOM 1421 C CA . GLY A 1 185 ? 11.049 11.242 -8.498 1.00 78.38 185 GLY A CA 1
ATOM 1422 C C . GLY A 1 185 ? 12.399 11.742 -7.977 1.00 78.38 185 GLY A C 1
ATOM 1423 O O . GLY A 1 185 ? 13.219 12.222 -8.758 1.00 78.38 185 GLY A O 1
ATOM 1424 N N . LEU A 1 186 ? 12.627 11.685 -6.660 1.00 79.62 186 LEU A N 1
ATOM 1425 C CA . LEU A 1 186 ? 13.858 12.166 -6.047 1.00 79.62 186 LEU A CA 1
ATOM 1426 C C . LEU A 1 186 ? 14.999 11.213 -6.396 1.00 79.62 186 LEU A C 1
ATOM 1428 O O . LEU A 1 186 ? 14.884 10.019 -6.134 1.00 79.62 186 LEU A O 1
ATOM 1432 N N . VAL A 1 187 ? 16.094 11.739 -6.949 1.00 82.69 187 VAL A N 1
ATOM 1433 C CA . VAL A 1 187 ? 17.297 10.943 -7.225 1.00 82.69 187 VAL A CA 1
ATOM 1434 C C . VAL A 1 187 ? 17.948 10.544 -5.905 1.00 82.69 187 VAL A C 1
ATOM 1436 O O . VAL A 1 187 ? 18.357 11.409 -5.129 1.00 82.69 187 VAL A O 1
ATOM 1439 N N . THR A 1 188 ? 18.033 9.242 -5.649 1.00 80.50 188 THR A N 1
ATOM 1440 C CA . THR A 1 188 ? 18.612 8.669 -4.426 1.00 80.50 188 THR A CA 1
ATOM 1441 C C . THR A 1 188 ? 20.011 8.107 -4.641 1.00 80.50 188 THR A C 1
ATOM 1443 O O . THR A 1 188 ? 20.765 7.983 -3.678 1.00 80.50 188 THR A O 1
ATOM 1446 N N . GLY A 1 189 ? 20.370 7.805 -5.888 1.00 78.44 189 GLY A N 1
ATOM 1447 C CA . GLY A 1 189 ? 21.650 7.212 -6.252 1.00 78.44 189 GLY A CA 1
ATOM 1448 C C . GLY A 1 189 ? 22.000 7.479 -7.711 1.00 78.44 189 GLY A C 1
ATOM 1449 O O . GLY A 1 189 ? 21.116 7.682 -8.543 1.00 78.44 189 GLY A O 1
ATOM 1450 N N . VAL A 1 190 ? 23.298 7.502 -8.004 1.00 84.62 190 VAL A N 1
ATOM 1451 C CA . VAL A 1 190 ? 23.845 7.617 -9.359 1.00 84.62 190 VAL A CA 1
ATOM 1452 C C . VAL A 1 190 ? 24.985 6.617 -9.486 1.00 84.62 190 VAL A C 1
ATOM 1454 O O . VAL A 1 190 ? 25.862 6.572 -8.623 1.00 84.62 190 VAL A O 1
ATOM 1457 N N . PHE A 1 191 ? 24.960 5.837 -10.558 1.00 80.94 191 PHE A N 1
ATOM 1458 C CA . PHE A 1 191 ? 25.981 4.865 -10.910 1.00 80.94 191 PHE A CA 1
ATOM 1459 C C . PHE A 1 191 ? 26.491 5.188 -12.304 1.00 80.94 191 PHE A C 1
ATOM 1461 O O . PHE A 1 191 ? 25.713 5.391 -13.233 1.00 80.94 191 PHE A O 1
ATOM 1468 N N . GLU A 1 192 ? 27.806 5.230 -12.432 1.00 87.56 192 GLU A N 1
ATOM 1469 C CA . GLU A 1 192 ? 28.497 5.455 -13.691 1.00 87.56 192 GLU A CA 1
ATOM 1470 C C . GLU A 1 192 ? 29.578 4.388 -13.816 1.00 87.56 192 GLU A C 1
ATOM 1472 O O . GLU A 1 192 ? 30.210 4.017 -12.820 1.00 87.56 192 GLU A O 1
ATOM 1477 N N . GLY A 1 193 ? 29.744 3.848 -15.014 1.00 81.88 193 GLY A N 1
ATOM 1478 C CA . GLY A 1 193 ? 30.720 2.805 -15.262 1.00 81.88 193 GLY A CA 1
ATOM 1479 C C . GLY A 1 193 ? 31.038 2.676 -16.736 1.00 81.88 193 GLY A C 1
ATOM 1480 O O . GLY A 1 193 ? 30.190 2.913 -17.591 1.00 81.88 193 GLY A O 1
ATOM 1481 N N . ASP A 1 194 ? 32.260 2.245 -17.004 1.00 81.25 194 ASP A N 1
ATOM 1482 C CA . ASP A 1 194 ? 32.749 2.006 -18.351 1.00 81.25 194 ASP A CA 1
ATOM 1483 C C . ASP A 1 194 ? 32.858 0.504 -18.563 1.00 81.25 194 ASP A C 1
ATOM 1485 O O . ASP A 1 194 ? 33.217 -0.246 -17.650 1.00 81.25 194 ASP A O 1
ATOM 1489 N N . ARG A 1 195 ? 32.566 0.041 -19.777 1.00 69.19 195 ARG A N 1
ATOM 1490 C CA . ARG A 1 195 ? 32.916 -1.322 -20.164 1.00 69.19 195 ARG A CA 1
ATOM 1491 C C . ARG A 1 195 ? 34.443 -1.454 -20.135 1.00 69.19 195 ARG A C 1
ATOM 1493 O O . ARG A 1 195 ? 35.116 -0.957 -21.034 1.00 69.19 195 ARG A O 1
ATOM 1500 N N . GLU A 1 196 ? 34.988 -2.144 -19.134 1.00 59.97 196 GLU A N 1
ATOM 1501 C CA . GLU A 1 196 ? 36.371 -2.621 -19.215 1.00 59.97 196 GLU A CA 1
ATOM 1502 C C . GLU A 1 196 ? 36.475 -3.574 -20.419 1.00 59.97 196 GLU A C 1
ATOM 1504 O O . GLU A 1 196 ? 35.658 -4.488 -20.576 1.00 59.97 196 GLU A O 1
ATOM 1509 N N . GLY A 1 197 ? 37.408 -3.261 -21.323 1.00 49.34 197 GLY A N 1
ATOM 1510 C CA . GLY A 1 197 ? 37.650 -3.999 -22.566 1.00 49.34 197 GLY A CA 1
ATOM 1511 C C . GLY A 1 197 ? 38.233 -5.386 -22.352 1.00 49.34 197 GLY A C 1
ATOM 1512 O O . GLY A 1 197 ? 38.984 -5.573 -21.370 1.00 49.34 197 GLY A O 1
#

Radius of gyration: 32.89 Å; chains: 1; bounding box: 87×43×70 Å